Protein AF-A0A7Z0DTN0-F1 (afdb_monomer)

Radius of gyration: 35.04 Å; Cα contacts (8 Å, |Δi|>4): 653; chains: 1; bounding box: 82×47×92 Å

Structure (mmCIF, N/CA/C/O backbone):
data_AF-A0A7Z0DTN0-F1
#
_entry.id   AF-A0A7Z0DTN0-F1
#
loop_
_atom_site.group_PDB
_atom_site.id
_atom_site.type_symbol
_atom_site.label_atom_id
_atom_site.label_alt_id
_atom_site.label_comp_id
_atom_site.label_asym_id
_atom_site.label_entity_id
_atom_site.label_seq_id
_atom_site.pdbx_PDB_ins_code
_atom_site.Cartn_x
_atom_site.Cartn_y
_atom_site.Cartn_z
_atom_site.occupancy
_atom_site.B_iso_or_equiv
_atom_site.auth_seq_id
_atom_site.auth_comp_id
_atom_site.auth_asym_id
_atom_site.auth_atom_id
_atom_site.pdbx_PDB_model_num
ATOM 1 N N . VAL A 1 1 ? 47.439 23.609 -24.921 1.00 42.00 1 VAL A N 1
ATOM 2 C CA . VAL A 1 1 ? 46.043 23.340 -25.331 1.00 42.00 1 VAL A CA 1
ATOM 3 C C . VAL A 1 1 ? 46.040 21.924 -25.844 1.00 42.00 1 VAL A C 1
ATOM 5 O O . VAL A 1 1 ? 46.916 21.607 -26.637 1.00 42.00 1 VAL A O 1
ATOM 8 N N . VAL A 1 2 ? 45.186 21.055 -25.312 1.00 35.34 2 VAL A N 1
ATOM 9 C CA . VAL A 1 2 ? 45.065 19.692 -25.834 1.00 35.34 2 VAL A CA 1
ATOM 10 C C . VAL A 1 2 ? 44.330 19.803 -27.177 1.00 35.34 2 VAL A C 1
ATOM 12 O O . VAL A 1 2 ? 43.110 19.697 -27.233 1.00 35.34 2 VAL A O 1
ATOM 15 N N . ASP A 1 3 ? 45.074 20.122 -28.240 1.00 44.75 3 ASP A N 1
ATOM 16 C CA . ASP A 1 3 ? 44.664 19.912 -29.636 1.00 44.75 3 ASP A CA 1
ATOM 17 C C . ASP A 1 3 ? 44.758 18.407 -29.918 1.00 44.75 3 ASP A C 1
ATOM 19 O O . ASP A 1 3 ? 45.600 17.938 -30.677 1.00 44.75 3 ASP A O 1
ATOM 23 N N . ASP A 1 4 ? 43.938 17.618 -29.225 1.00 53.62 4 ASP A N 1
ATOM 24 C CA . ASP A 1 4 ? 43.771 16.215 -29.582 1.00 53.62 4 ASP A CA 1
ATOM 25 C C . ASP A 1 4 ? 42.840 16.181 -30.797 1.00 53.62 4 ASP A C 1
ATOM 27 O O . ASP A 1 4 ? 41.746 16.759 -30.761 1.00 53.62 4 ASP A O 1
ATOM 31 N N . GLU A 1 5 ? 43.252 15.530 -31.887 1.00 55.56 5 GLU A N 1
ATOM 32 C CA . GLU A 1 5 ? 42.463 15.386 -33.124 1.00 55.56 5 GLU A CA 1
ATOM 33 C C . GLU A 1 5 ? 41.026 14.906 -32.838 1.00 55.56 5 GLU A C 1
ATOM 35 O O . GLU A 1 5 ? 40.071 15.277 -33.528 1.00 55.56 5 GLU A O 1
ATOM 40 N N . ARG A 1 6 ? 40.865 14.168 -31.734 1.00 57.47 6 ARG A N 1
ATOM 41 C CA . ARG A 1 6 ? 39.602 13.677 -31.172 1.00 57.47 6 ARG A CA 1
ATOM 42 C C . ARG A 1 6 ? 38.602 14.796 -30.847 1.00 57.47 6 ARG A C 1
ATOM 44 O O . ARG A 1 6 ? 37.430 14.690 -31.204 1.00 57.47 6 ARG A O 1
ATOM 51 N N . SER A 1 7 ? 39.049 15.899 -30.247 1.00 62.66 7 SER A N 1
ATOM 52 C CA . SER A 1 7 ? 38.183 17.034 -29.878 1.00 62.66 7 SER A CA 1
ATOM 53 C C . SER A 1 7 ? 37.749 17.852 -31.096 1.00 62.66 7 SER A C 1
ATOM 55 O O . SER A 1 7 ? 36.647 18.396 -31.128 1.00 62.66 7 SER A O 1
ATOM 57 N N . THR A 1 8 ? 38.583 17.890 -32.140 1.00 68.50 8 THR A N 1
ATOM 58 C CA . THR A 1 8 ? 38.247 18.541 -33.417 1.00 68.50 8 THR A CA 1
ATOM 59 C C . THR A 1 8 ? 37.167 17.766 -34.174 1.00 68.50 8 THR A C 1
ATOM 61 O O . THR A 1 8 ? 36.276 18.378 -34.764 1.00 68.50 8 THR A O 1
ATOM 64 N N . GLY A 1 9 ? 37.208 16.429 -34.132 1.00 72.50 9 GLY A N 1
ATOM 65 C CA . GLY A 1 9 ? 36.154 15.571 -34.683 1.00 72.50 9 GLY A CA 1
ATOM 66 C C . GLY A 1 9 ? 34.804 15.792 -33.998 1.00 72.50 9 GLY A C 1
ATOM 67 O O . GLY A 1 9 ? 33.814 16.070 -34.673 1.00 72.50 9 GLY A O 1
ATOM 68 N N . LEU A 1 10 ? 34.780 15.781 -32.661 1.00 73.06 10 LEU A N 1
ATOM 69 C CA . LEU A 1 10 ? 33.568 16.046 -31.871 1.00 73.06 10 LEU A CA 1
ATOM 70 C C . LEU A 1 10 ? 33.019 17.463 -32.086 1.00 73.06 10 LEU A C 1
ATOM 72 O O . LEU A 1 10 ? 31.804 17.659 -32.090 1.00 73.06 10 LEU A O 1
ATOM 76 N N . ALA A 1 11 ? 33.901 18.444 -32.304 1.00 76.19 11 ALA A N 1
ATOM 77 C CA . ALA A 1 11 ? 33.492 19.810 -32.608 1.00 76.1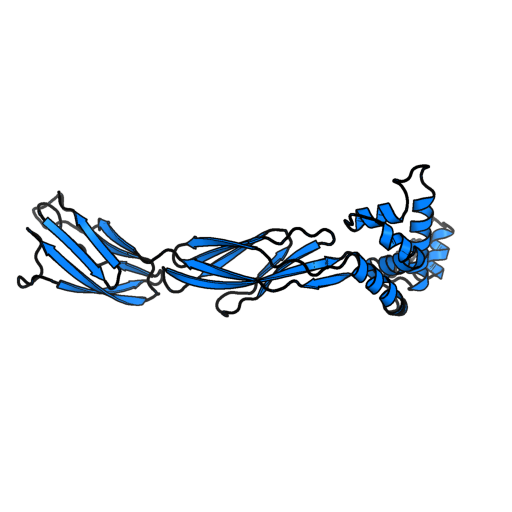9 11 ALA A CA 1
ATOM 78 C C . ALA A 1 11 ? 32.862 19.941 -33.999 1.00 76.19 11 ALA A C 1
ATOM 80 O O . ALA A 1 11 ? 31.818 20.571 -34.147 1.00 76.19 11 ALA A O 1
ATOM 81 N N . LYS A 1 12 ? 33.452 19.303 -35.020 1.00 76.81 12 LYS A N 1
ATOM 82 C CA . LYS A 1 12 ? 32.862 19.232 -36.370 1.00 76.81 12 LYS A CA 1
ATOM 83 C C . LYS A 1 12 ? 31.519 18.507 -36.373 1.00 76.81 12 LYS A C 1
ATOM 85 O O . LYS A 1 12 ? 30.640 18.866 -37.146 1.00 76.81 12 LYS A O 1
ATOM 90 N N . ALA A 1 13 ? 31.373 17.508 -35.510 1.00 72.81 13 ALA A N 1
ATOM 91 C CA . ALA A 1 13 ? 30.151 16.736 -35.370 1.00 72.81 13 ALA A CA 1
ATOM 92 C C . ALA A 1 13 ? 29.094 17.413 -34.471 1.00 72.81 13 ALA A C 1
ATOM 94 O O . ALA A 1 13 ? 28.039 16.836 -34.240 1.00 72.81 13 ALA A O 1
ATOM 95 N N . GLY A 1 14 ? 29.355 18.625 -33.962 1.00 77.25 14 GLY A N 1
ATOM 96 C CA . GLY A 1 14 ? 28.378 19.423 -33.211 1.00 77.25 14 GLY A CA 1
ATOM 97 C C . GLY A 1 14 ? 28.142 18.996 -31.757 1.00 77.25 14 GLY A C 1
ATOM 98 O O . GLY A 1 14 ? 27.270 19.561 -31.104 1.00 77.25 14 GLY A O 1
ATOM 99 N N . VAL A 1 15 ? 28.919 18.047 -31.226 1.00 80.88 15 VAL A N 1
ATOM 100 C CA . VAL A 1 15 ? 28.801 17.550 -29.837 1.00 80.88 15 VAL A CA 1
ATOM 101 C C . VAL A 1 15 ? 29.485 18.488 -28.841 1.00 80.88 15 VAL A C 1
ATOM 103 O O . VAL A 1 15 ? 29.088 18.603 -27.681 1.00 80.88 15 VAL A O 1
ATOM 106 N N . VAL A 1 16 ? 30.541 19.174 -29.279 1.00 81.44 16 VAL A N 1
ATOM 107 C CA . VAL A 1 16 ? 31.237 20.176 -28.470 1.00 81.44 16 VAL A CA 1
ATOM 108 C C . VAL A 1 16 ? 31.415 21.474 -29.253 1.00 81.44 16 VAL A C 1
ATOM 110 O O . VAL A 1 16 ? 31.658 21.465 -30.453 1.00 81.44 16 VAL A O 1
ATOM 113 N N . ALA A 1 17 ? 31.321 22.615 -28.583 1.00 80.62 17 ALA A N 1
ATOM 114 C CA . ALA A 1 17 ? 31.609 23.922 -29.152 1.00 80.62 17 ALA A CA 1
ATOM 115 C C . ALA A 1 17 ? 32.944 24.435 -28.615 1.00 80.62 17 ALA A C 1
ATOM 117 O O . ALA A 1 17 ? 33.217 24.358 -27.413 1.00 80.62 17 ALA A O 1
ATOM 118 N N . LYS A 1 18 ? 33.782 24.991 -29.494 1.00 79.12 18 LYS A N 1
ATOM 119 C CA . LYS A 1 18 ? 35.021 25.647 -29.070 1.00 79.12 18 LYS A CA 1
ATOM 120 C C . LYS A 1 18 ? 34.678 26.938 -28.324 1.00 79.12 18 LYS A C 1
ATOM 122 O O . LYS A 1 18 ? 34.072 27.844 -28.886 1.00 79.12 18 LYS A O 1
ATOM 127 N N . THR A 1 19 ? 35.096 27.029 -27.069 1.00 75.69 19 THR A N 1
ATOM 128 C CA . THR A 1 19 ? 34.882 28.183 -26.190 1.00 75.69 19 THR A CA 1
ATOM 129 C C . THR A 1 19 ? 36.228 28.665 -25.667 1.00 75.69 19 THR A C 1
ATOM 131 O O . THR A 1 19 ? 36.855 28.015 -24.828 1.00 75.69 19 THR A O 1
ATOM 134 N N . GLY A 1 20 ? 36.697 29.804 -26.184 1.00 76.38 20 GLY A N 1
ATOM 135 C CA . GLY A 1 20 ? 38.029 30.324 -25.872 1.00 76.38 20 GLY A CA 1
ATOM 136 C C . GLY A 1 20 ? 39.133 29.350 -26.301 1.00 76.38 20 GLY A C 1
ATOM 137 O O . GLY A 1 20 ? 39.231 28.984 -27.472 1.00 76.38 20 GLY A O 1
ATOM 138 N N . SER A 1 21 ? 39.968 28.929 -25.348 1.00 72.75 21 SER A N 1
ATOM 139 C CA . SER A 1 21 ? 41.053 27.961 -25.563 1.00 72.75 21 SER A CA 1
ATOM 140 C C . SER A 1 21 ? 40.645 26.495 -25.350 1.00 72.75 21 SER A C 1
ATOM 142 O O . SER A 1 21 ? 41.507 25.621 -25.436 1.00 72.75 21 SER A O 1
ATOM 144 N N . GLY A 1 22 ? 39.366 26.211 -25.076 1.00 73.56 22 GLY A N 1
ATOM 145 C CA . GLY A 1 22 ? 38.865 24.866 -24.782 1.00 73.56 22 GLY A CA 1
ATOM 146 C C . GLY A 1 22 ? 37.605 24.490 -25.561 1.00 73.56 22 GLY A C 1
ATOM 147 O O . GLY A 1 22 ? 37.167 25.210 -26.457 1.00 73.56 22 GLY A O 1
ATOM 148 N N . PHE A 1 23 ? 37.021 23.351 -25.196 1.00 77.38 23 PHE A N 1
ATOM 149 C CA . PHE A 1 23 ? 35.765 22.840 -25.743 1.00 77.38 23 PHE A CA 1
ATOM 150 C C . PHE A 1 23 ? 34.723 22.732 -24.626 1.00 77.38 23 PHE A C 1
ATOM 152 O O . PHE A 1 23 ? 35.058 22.385 -23.495 1.00 77.38 23 PHE A O 1
ATOM 159 N N . SER A 1 24 ? 33.467 23.015 -24.951 1.00 78.81 24 SER A N 1
ATOM 160 C CA . SER A 1 24 ? 32.310 22.868 -24.066 1.00 78.81 24 SER A CA 1
ATOM 161 C C . SER A 1 24 ? 31.294 21.933 -24.709 1.00 78.81 24 SER A C 1
ATOM 163 O O . SER A 1 24 ? 31.111 21.969 -25.921 1.00 78.81 24 SER A O 1
ATOM 165 N N . TYR A 1 25 ? 30.653 21.073 -23.923 1.00 78.06 25 TYR A N 1
ATOM 166 C CA . TYR A 1 25 ? 29.601 20.189 -24.424 1.00 78.06 25 TYR A CA 1
ATOM 167 C C . TYR A 1 25 ? 28.373 21.007 -24.845 1.00 78.06 25 TYR A C 1
ATOM 169 O O . TYR A 1 25 ? 27.920 21.863 -24.086 1.00 78.06 25 TYR A O 1
ATOM 177 N N . THR A 1 26 ? 27.846 20.757 -26.047 1.00 77.12 26 THR A N 1
ATOM 178 C CA . THR A 1 26 ? 26.707 21.511 -26.609 1.00 77.12 26 THR A CA 1
ATOM 179 C C . THR A 1 26 ? 25.370 21.118 -25.991 1.00 77.12 26 THR A C 1
ATOM 181 O O . THR A 1 26 ? 24.403 21.866 -26.106 1.00 77.12 26 THR A O 1
ATOM 184 N N . GLY A 1 27 ? 25.314 19.978 -25.298 1.00 76.19 27 GLY A N 1
ATOM 185 C CA . GLY A 1 27 ? 24.102 19.468 -24.663 1.00 76.19 27 GLY A CA 1
ATOM 186 C C . GLY A 1 27 ? 23.398 18.376 -25.463 1.00 76.19 27 GLY A C 1
ATOM 187 O O . GLY A 1 27 ? 22.610 17.646 -24.866 1.00 76.19 27 GLY A O 1
ATOM 188 N N . GLU A 1 28 ? 23.692 18.227 -26.758 1.00 84.56 28 GLU A N 1
ATOM 189 C CA . GLU A 1 28 ? 22.950 17.348 -27.671 1.00 84.56 28 GLU A CA 1
ATOM 190 C C . GLU A 1 28 ? 23.877 16.563 -28.611 1.00 84.56 28 GLU A C 1
ATOM 192 O O . GLU A 1 28 ? 24.967 17.016 -28.965 1.00 84.56 28 GLU A O 1
ATOM 197 N N . TRP A 1 29 ? 23.429 15.379 -29.028 1.00 86.94 29 TRP A N 1
ATOM 198 C CA . TRP A 1 29 ? 24.117 14.512 -29.984 1.00 86.94 29 TRP A CA 1
ATOM 199 C C . TRP A 1 29 ? 23.296 14.359 -31.265 1.00 86.94 29 TRP A C 1
ATOM 201 O O . TRP A 1 29 ? 22.111 14.039 -31.183 1.00 86.94 29 TRP A O 1
ATOM 211 N N . PRO A 1 30 ? 23.899 14.477 -32.459 1.00 86.69 30 PRO A N 1
ATOM 212 C CA . PRO A 1 30 ? 23.250 13.999 -33.673 1.00 86.69 30 PRO A CA 1
ATOM 213 C C . PRO A 1 30 ? 22.967 12.496 -33.567 1.00 86.69 30 PRO A C 1
ATOM 215 O O . PRO A 1 30 ? 23.861 11.720 -33.213 1.00 86.69 30 PRO A O 1
ATOM 218 N N . SER A 1 31 ? 21.754 12.074 -33.921 1.00 84.56 31 SER A N 1
ATOM 219 C CA . SER A 1 31 ? 21.299 10.683 -33.804 1.00 84.56 31 SER A CA 1
ATOM 220 C C . SER A 1 31 ? 22.264 9.652 -34.400 1.00 84.56 31 SER A C 1
ATOM 222 O O . SER A 1 31 ? 22.647 8.683 -33.740 1.00 84.56 31 SER A O 1
ATOM 224 N N . ALA A 1 32 ? 22.702 9.868 -35.645 1.00 83.69 32 ALA A N 1
ATOM 225 C CA . ALA A 1 32 ? 23.595 8.944 -36.347 1.00 83.69 32 ALA A CA 1
ATOM 226 C C . ALA A 1 32 ? 24.944 8.779 -35.629 1.00 83.69 32 ALA A C 1
ATOM 228 O O . ALA A 1 32 ? 25.455 7.666 -35.514 1.00 83.69 32 ALA A O 1
ATOM 229 N N . LEU A 1 33 ? 25.484 9.877 -35.095 1.00 86.12 33 LEU A N 1
ATOM 230 C CA . LEU A 1 33 ? 26.742 9.869 -34.359 1.00 86.12 33 LEU A CA 1
ATOM 231 C C . LEU A 1 33 ? 26.593 9.183 -32.999 1.00 86.12 33 LEU A C 1
ATOM 233 O O . LEU A 1 33 ? 27.455 8.396 -32.628 1.00 86.12 33 LEU A O 1
ATOM 237 N N . GLY A 1 34 ? 25.500 9.444 -32.274 1.00 86.06 34 GLY A N 1
ATOM 238 C CA . GLY A 1 34 ? 25.220 8.777 -31.000 1.00 86.06 34 GLY A CA 1
ATOM 239 C C . GLY A 1 34 ? 25.102 7.259 -31.162 1.00 86.06 34 GLY A C 1
ATOM 240 O O . GLY A 1 34 ? 25.721 6.501 -30.416 1.00 86.06 34 GLY A O 1
ATOM 241 N N . SER A 1 35 ? 24.376 6.805 -32.190 1.00 87.06 35 SER A N 1
ATOM 242 C CA . SER A 1 35 ? 24.273 5.378 -32.512 1.00 87.06 35 SER A CA 1
ATOM 243 C C . SER A 1 35 ? 25.615 4.774 -32.933 1.00 87.06 35 SER A C 1
ATOM 245 O O . SER A 1 35 ? 25.922 3.652 -32.534 1.00 87.06 35 SER A O 1
ATOM 247 N N . GLN A 1 36 ? 26.418 5.486 -33.731 1.00 88.56 36 GLN A N 1
ATOM 248 C CA . GLN A 1 36 ? 27.742 5.015 -34.145 1.00 88.56 36 GLN A CA 1
ATOM 249 C C . GLN A 1 36 ? 28.692 4.900 -32.950 1.00 88.56 36 GLN A C 1
ATOM 251 O O . GLN A 1 36 ? 29.364 3.882 -32.801 1.00 88.56 36 GLN A O 1
ATOM 256 N N . TRP A 1 37 ? 28.700 5.900 -32.069 1.00 88.25 37 TRP A N 1
ATOM 257 C CA . TRP A 1 37 ? 29.513 5.907 -30.857 1.00 88.25 37 TRP A CA 1
ATOM 258 C C . TRP A 1 37 ? 29.245 4.676 -29.987 1.00 88.25 37 TRP A C 1
ATOM 260 O O . TRP A 1 37 ? 30.173 3.964 -29.605 1.00 88.25 37 TRP A O 1
ATOM 270 N N . TYR A 1 38 ? 27.971 4.369 -29.720 1.00 90.69 38 TYR A N 1
ATOM 271 C CA . TYR A 1 38 ? 27.628 3.157 -28.978 1.00 90.69 38 TYR A CA 1
ATOM 272 C C . TYR A 1 38 ? 27.968 1.878 -29.749 1.00 90.69 38 TYR A C 1
ATOM 274 O O . TYR A 1 38 ? 28.372 0.900 -29.128 1.00 90.69 38 TYR A O 1
ATOM 282 N N . ALA A 1 39 ? 27.859 1.859 -31.080 1.00 89.31 39 ALA A N 1
ATOM 283 C CA . ALA A 1 39 ? 28.231 0.687 -31.869 1.00 89.31 39 ALA A CA 1
ATOM 284 C C . ALA A 1 39 ? 29.736 0.388 -31.770 1.00 89.31 39 ALA A C 1
ATOM 286 O O . ALA A 1 39 ? 30.107 -0.772 -31.597 1.00 89.31 39 ALA A O 1
ATOM 287 N N . GLU A 1 40 ? 30.583 1.418 -31.820 1.00 88.38 40 GLU A N 1
ATOM 288 C CA . GLU A 1 40 ? 32.037 1.313 -31.636 1.00 88.38 40 GLU A CA 1
ATOM 289 C C . GLU A 1 40 ? 32.402 0.918 -30.199 1.00 88.38 40 GLU A C 1
ATOM 291 O O . GLU A 1 40 ? 33.297 0.100 -29.990 1.00 88.38 40 GLU A O 1
ATOM 296 N N . LEU A 1 41 ? 31.671 1.427 -29.203 1.00 87.31 41 LEU A N 1
ATOM 297 C CA . LEU A 1 41 ? 31.851 1.039 -27.803 1.00 87.31 41 LEU A CA 1
ATOM 298 C C . LEU A 1 41 ? 31.530 -0.447 -27.583 1.00 87.31 41 LEU A C 1
ATOM 300 O O . LEU A 1 41 ? 32.286 -1.148 -26.910 1.00 87.31 41 LEU A O 1
ATOM 304 N N . LEU A 1 42 ? 30.439 -0.941 -28.175 1.00 89.19 42 LEU A N 1
ATOM 305 C CA . LEU A 1 42 ? 30.084 -2.360 -28.126 1.00 89.19 42 LEU A CA 1
ATOM 306 C C . LEU A 1 42 ? 31.073 -3.228 -28.928 1.00 89.19 42 LEU A C 1
ATOM 308 O O . LEU A 1 42 ? 31.354 -4.348 -28.522 1.00 89.19 42 LEU A O 1
ATOM 312 N N . ASP A 1 43 ? 31.634 -2.735 -30.034 1.00 86.69 43 ASP A N 1
ATOM 313 C CA . ASP A 1 43 ? 32.676 -3.448 -30.794 1.00 86.69 43 ASP A CA 1
ATOM 314 C C . ASP A 1 43 ? 33.980 -3.577 -29.987 1.00 86.69 43 ASP A C 1
ATOM 316 O O . ASP A 1 43 ? 34.553 -4.661 -29.886 1.00 86.69 43 ASP A O 1
ATOM 320 N N . CYS A 1 44 ? 34.394 -2.506 -29.301 1.00 82.25 44 CYS A N 1
ATOM 321 C CA . CYS A 1 44 ? 35.526 -2.540 -28.370 1.00 82.25 44 CYS A CA 1
ATOM 322 C C . CYS A 1 44 ? 35.314 -3.546 -27.230 1.00 82.25 44 CYS A C 1
ATOM 324 O O . CYS A 1 44 ? 36.266 -4.190 -26.787 1.00 82.25 44 CYS A O 1
ATOM 326 N N . ALA A 1 45 ? 34.073 -3.682 -26.757 1.00 79.75 45 ALA A N 1
ATOM 327 C CA . ALA A 1 45 ? 33.720 -4.598 -25.682 1.00 79.75 45 ALA A CA 1
ATOM 328 C C . ALA A 1 45 ? 33.921 -6.077 -26.069 1.00 79.75 45 ALA A C 1
ATOM 330 O O . ALA A 1 45 ? 34.265 -6.869 -25.197 1.00 79.75 45 ALA A O 1
ATOM 331 N N . ASP A 1 46 ? 33.800 -6.440 -27.352 1.00 73.88 46 ASP A N 1
ATOM 332 C CA . ASP A 1 46 ? 34.110 -7.794 -27.844 1.00 73.88 46 ASP A CA 1
ATOM 333 C C . ASP A 1 46 ? 35.618 -8.074 -27.952 1.00 73.88 46 ASP A C 1
ATOM 335 O O . ASP A 1 46 ? 36.044 -9.225 -27.860 1.00 73.88 46 ASP A O 1
ATOM 339 N N . GLY A 1 47 ? 36.444 -7.042 -28.149 1.00 61.16 47 GLY A N 1
ATOM 340 C CA . GLY A 1 47 ? 37.891 -7.177 -28.372 1.00 61.16 47 GLY A CA 1
ATOM 341 C C . GLY A 1 47 ? 38.723 -7.440 -27.109 1.00 61.16 47 GLY A C 1
ATOM 342 O O . GLY A 1 47 ? 39.936 -7.638 -27.195 1.00 61.16 47 GLY A O 1
ATOM 343 N N . SER A 1 48 ? 38.098 -7.437 -25.931 1.00 55.16 48 SER A N 1
ATOM 344 C CA . SER A 1 48 ? 38.764 -7.490 -24.629 1.00 55.16 48 SER A CA 1
ATOM 345 C C . SER A 1 48 ? 38.570 -8.852 -23.942 1.00 55.16 48 SER A C 1
ATOM 347 O O . SER A 1 48 ? 37.664 -9.011 -23.131 1.00 55.16 48 SER A O 1
ATOM 349 N N . HIS A 1 49 ? 39.507 -9.777 -24.189 1.00 50.69 49 HIS A N 1
ATOM 350 C CA . HIS A 1 49 ? 39.728 -11.090 -23.542 1.00 50.69 49 HIS A CA 1
ATOM 351 C C . HIS A 1 49 ? 39.096 -12.340 -24.187 1.00 50.69 49 HIS A C 1
ATOM 353 O O . HIS A 1 49 ? 37.888 -12.472 -24.338 1.00 50.69 49 HIS A O 1
ATOM 359 N N . ASN A 1 50 ? 39.967 -13.322 -24.466 1.00 51.19 50 ASN A N 1
ATOM 360 C CA . ASN A 1 50 ? 39.642 -14.696 -24.857 1.00 51.19 50 ASN A CA 1
ATOM 361 C C . ASN A 1 50 ? 38.860 -15.418 -23.739 1.00 51.19 50 ASN A C 1
ATOM 363 O O . ASN A 1 50 ? 39.463 -16.041 -22.865 1.00 51.19 50 ASN A O 1
ATOM 367 N N . GLY A 1 51 ? 37.530 -15.335 -23.760 1.00 50.84 51 GLY A N 1
ATOM 368 C CA . GLY A 1 51 ? 36.639 -16.128 -22.910 1.00 50.84 51 GLY A CA 1
ATOM 369 C C . GLY A 1 51 ? 35.176 -15.690 -23.024 1.00 50.84 51 GLY A C 1
ATOM 370 O O . GLY A 1 51 ? 34.884 -14.500 -23.118 1.00 50.84 51 GLY A O 1
ATOM 371 N N . ASP A 1 52 ? 34.248 -16.650 -22.974 1.00 52.59 52 ASP A N 1
ATOM 372 C CA . ASP A 1 52 ? 32.799 -16.477 -23.217 1.00 52.59 52 ASP A CA 1
ATOM 373 C C . ASP A 1 52 ? 32.081 -15.468 -22.288 1.00 52.59 52 ASP A C 1
ATOM 375 O O . ASP A 1 52 ? 30.928 -15.101 -22.518 1.00 52.59 52 ASP A O 1
ATOM 379 N N . SER A 1 53 ? 32.752 -14.972 -21.246 1.00 51.84 53 SER A N 1
ATOM 380 C CA . SER A 1 53 ? 32.225 -14.015 -20.267 1.00 51.84 53 SER A CA 1
ATOM 381 C C . SER A 1 53 ? 32.390 -12.531 -20.641 1.00 51.84 53 SER A C 1
ATOM 383 O O . SER A 1 53 ? 31.955 -11.682 -19.865 1.00 51.84 53 SER A O 1
ATOM 385 N N . ALA A 1 54 ? 33.013 -12.196 -21.781 1.00 58.72 54 ALA A N 1
ATOM 386 C CA . ALA A 1 54 ? 33.390 -10.814 -22.123 1.00 58.72 54 ALA A CA 1
ATOM 387 C C . ALA A 1 54 ? 32.624 -10.164 -23.297 1.00 58.72 54 ALA A C 1
ATOM 389 O O . ALA A 1 54 ? 32.849 -8.988 -23.559 1.00 58.72 54 ALA A O 1
ATOM 390 N N . SER A 1 55 ? 31.699 -10.857 -23.978 1.00 83.19 55 SER A N 1
ATOM 391 C CA . SER A 1 55 ? 30.981 -10.268 -25.131 1.00 83.19 55 SER A CA 1
ATOM 392 C C . SER A 1 55 ? 30.162 -9.021 -24.762 1.00 83.19 55 SER A C 1
ATOM 394 O O . SER A 1 55 ? 29.609 -8.943 -23.658 1.00 83.19 55 SER A O 1
ATOM 396 N N . TRP A 1 56 ? 29.997 -8.077 -25.698 1.00 89.56 56 TRP A N 1
ATOM 397 C CA . TRP A 1 56 ? 29.182 -6.867 -25.477 1.00 89.56 56 TRP A CA 1
ATOM 398 C C . TRP A 1 56 ? 27.774 -7.198 -24.974 1.00 89.56 56 TRP A C 1
ATOM 400 O O . TRP A 1 56 ? 27.226 -6.506 -24.118 1.00 89.56 56 TRP A O 1
ATOM 410 N N . SER A 1 57 ? 27.202 -8.298 -25.471 1.00 91.12 57 SER A N 1
ATOM 411 C CA . SER A 1 57 ? 25.851 -8.730 -25.123 1.00 91.12 57 SER A CA 1
ATOM 412 C C . SER A 1 57 ? 25.740 -9.147 -23.656 1.00 91.12 57 SER A C 1
ATOM 414 O O . SER A 1 57 ? 24.762 -8.803 -23.002 1.00 91.12 57 SER A O 1
ATOM 416 N N . MET A 1 58 ? 26.766 -9.796 -23.095 1.00 88.81 58 MET A N 1
ATOM 417 C CA . MET A 1 58 ? 26.823 -10.123 -21.665 1.00 88.81 58 MET A CA 1
ATOM 418 C C . MET A 1 58 ? 26.974 -8.871 -20.802 1.00 88.81 58 MET A C 1
ATOM 420 O O . MET A 1 58 ? 26.358 -8.771 -19.742 1.00 88.81 58 MET A O 1
ATOM 424 N N . GLN A 1 59 ? 27.771 -7.901 -21.254 1.00 88.50 59 GLN A N 1
ATOM 425 C CA . GLN A 1 59 ? 27.964 -6.645 -20.527 1.00 88.50 59 GLN A CA 1
ATOM 426 C C . GLN A 1 59 ? 26.671 -5.822 -20.484 1.00 88.50 59 GLN A C 1
ATOM 428 O O . GLN A 1 59 ? 26.284 -5.349 -19.415 1.00 88.50 59 GLN A O 1
ATOM 433 N N . VAL A 1 60 ? 25.963 -5.722 -21.614 1.00 90.69 60 VAL A N 1
ATOM 434 C CA . VAL A 1 60 ? 24.647 -5.072 -21.686 1.00 90.69 60 VAL A CA 1
ATOM 435 C C . VAL A 1 60 ? 23.614 -5.839 -20.861 1.00 90.69 60 VAL A C 1
ATOM 437 O O . VAL A 1 60 ? 22.915 -5.218 -20.068 1.00 90.69 60 VAL A O 1
ATOM 440 N N . ALA A 1 61 ? 23.556 -7.173 -20.964 1.00 90.50 61 ALA A N 1
ATOM 441 C CA . ALA A 1 61 ? 22.653 -7.990 -20.152 1.00 90.50 61 ALA A CA 1
ATOM 442 C C . ALA A 1 61 ? 22.868 -7.738 -18.657 1.00 90.50 61 ALA A C 1
ATOM 444 O O . ALA A 1 61 ? 21.915 -7.457 -17.940 1.00 90.50 61 ALA A O 1
ATOM 445 N N . LYS A 1 62 ? 24.120 -7.721 -18.192 1.00 87.81 62 LYS A N 1
ATOM 446 C CA . LYS A 1 62 ? 24.442 -7.410 -16.796 1.00 87.81 62 LYS A CA 1
ATOM 447 C C . LYS A 1 62 ? 24.028 -5.990 -16.402 1.00 87.81 62 LYS A C 1
ATOM 449 O O . LYS A 1 62 ? 23.449 -5.809 -15.334 1.00 87.81 62 LYS A O 1
ATOM 454 N N . ALA A 1 63 ? 24.320 -4.993 -17.239 1.00 87.69 63 ALA A N 1
ATOM 455 C CA . ALA A 1 63 ? 23.951 -3.601 -16.978 1.00 87.69 63 ALA A CA 1
ATOM 456 C C . ALA A 1 63 ? 22.427 -3.405 -16.917 1.00 87.69 63 ALA A C 1
ATOM 458 O O . ALA A 1 63 ? 21.939 -2.580 -16.151 1.00 87.69 63 ALA A O 1
ATOM 459 N N . TRP A 1 64 ? 21.681 -4.182 -17.699 1.00 90.31 64 TRP A N 1
ATOM 460 C CA . TRP A 1 64 ? 20.220 -4.168 -17.747 1.00 90.31 64 TRP A CA 1
ATOM 461 C C . TRP A 1 64 ? 19.571 -5.217 -16.840 1.00 90.31 64 TRP A C 1
ATOM 463 O O . TRP A 1 64 ? 18.356 -5.402 -16.905 1.00 90.31 64 TRP A O 1
ATOM 473 N N . THR A 1 65 ? 20.352 -5.891 -15.985 1.00 88.25 65 THR A N 1
ATOM 474 C CA . THR A 1 65 ? 19.879 -6.946 -15.070 1.00 88.25 65 THR A CA 1
ATOM 475 C C . THR A 1 65 ? 19.059 -8.031 -15.781 1.00 88.25 65 THR A C 1
ATOM 477 O O . THR A 1 65 ? 17.994 -8.413 -15.321 1.00 88.25 65 THR A O 1
ATOM 480 N N . LEU A 1 66 ? 19.527 -8.480 -16.945 1.00 88.62 66 LEU A N 1
ATOM 481 C CA . LEU A 1 66 ? 18.923 -9.554 -17.730 1.00 88.62 66 LEU A CA 1
ATOM 482 C C . LEU A 1 66 ? 19.627 -10.882 -17.443 1.00 88.62 66 LEU A C 1
ATOM 484 O O . LEU A 1 66 ? 20.858 -10.941 -17.427 1.00 88.62 66 LEU A O 1
ATOM 488 N N . ASP A 1 67 ? 18.846 -11.952 -17.318 1.00 85.12 67 ASP A N 1
ATOM 489 C CA . ASP A 1 67 ? 19.361 -13.299 -17.039 1.00 85.12 67 ASP A CA 1
ATOM 490 C C . ASP A 1 67 ? 20.108 -13.944 -18.224 1.00 85.12 67 ASP A C 1
ATOM 492 O O . ASP A 1 67 ? 20.966 -14.804 -18.024 1.00 85.12 67 ASP A O 1
ATOM 496 N N . ASP A 1 68 ? 19.795 -13.556 -19.468 1.00 87.12 68 ASP A N 1
ATOM 497 C CA . ASP A 1 68 ? 20.371 -14.159 -20.680 1.00 87.12 68 ASP A CA 1
ATOM 498 C C . ASP A 1 68 ? 20.604 -13.114 -21.790 1.00 87.12 68 ASP A C 1
ATOM 500 O O . ASP A 1 68 ? 19.662 -12.411 -22.167 1.00 87.12 68 ASP A O 1
ATOM 504 N N . PRO A 1 69 ? 21.812 -13.024 -22.383 1.00 90.75 69 PRO A N 1
ATOM 505 C CA . PRO A 1 69 ? 22.112 -12.125 -23.502 1.00 90.75 69 PRO A CA 1
ATOM 506 C C . PRO A 1 69 ? 21.644 -12.612 -24.888 1.00 90.75 69 PRO A C 1
ATOM 508 O O . PRO A 1 69 ? 21.895 -11.924 -25.879 1.00 90.75 69 PRO A O 1
ATOM 511 N N . ARG A 1 70 ? 21.053 -13.810 -25.034 1.00 90.25 70 ARG A N 1
ATOM 512 C CA . ARG A 1 70 ? 20.679 -14.382 -26.350 1.00 90.25 70 ARG A CA 1
ATOM 513 C C . ARG A 1 70 ? 19.871 -13.427 -27.220 1.00 90.25 70 ARG A C 1
ATOM 515 O O . ARG A 1 70 ? 20.270 -13.180 -28.353 1.00 90.25 70 ARG A O 1
ATOM 522 N N . CYS A 1 71 ? 18.805 -12.842 -26.683 1.00 92.06 71 CYS A N 1
ATOM 523 C CA . CYS A 1 71 ? 17.957 -11.967 -27.483 1.00 92.06 71 CYS A CA 1
ATOM 524 C C . CYS A 1 71 ? 18.655 -10.649 -27.847 1.00 92.06 71 CYS A C 1
ATOM 526 O O . CYS A 1 71 ? 18.457 -10.148 -28.947 1.00 92.06 71 CYS A O 1
ATOM 528 N N . LEU A 1 72 ? 19.572 -10.136 -27.015 1.00 93.19 72 LEU A N 1
ATOM 529 C CA . LEU A 1 72 ? 20.416 -9.001 -27.414 1.00 93.19 72 LEU A CA 1
ATOM 530 C C . LEU A 1 72 ? 21.196 -9.315 -28.699 1.00 93.19 72 LEU A C 1
ATOM 532 O O . LEU A 1 72 ? 21.245 -8.491 -29.610 1.00 93.19 72 LEU A O 1
ATOM 536 N N . ARG A 1 73 ? 21.759 -10.526 -28.808 1.00 91.88 73 ARG A N 1
ATOM 537 C CA . ARG A 1 73 ? 22.492 -10.961 -30.008 1.00 91.88 73 ARG A CA 1
ATOM 538 C C . ARG A 1 73 ? 21.588 -11.108 -31.231 1.00 91.88 73 ARG A C 1
ATOM 540 O O . ARG A 1 73 ? 22.021 -10.751 -32.320 1.00 91.88 73 ARG A O 1
ATOM 547 N N . GLU A 1 74 ? 20.361 -11.593 -31.050 1.00 92.19 74 GLU A N 1
ATOM 548 C CA . GLU A 1 74 ? 19.365 -11.717 -32.126 1.00 92.19 74 GLU A CA 1
ATOM 549 C C . GLU A 1 74 ? 18.882 -10.354 -32.637 1.00 92.19 74 GLU A C 1
ATOM 551 O O . GLU A 1 74 ? 18.777 -10.158 -33.845 1.00 92.19 74 GLU A O 1
ATOM 556 N N . VAL A 1 75 ? 18.650 -9.394 -31.734 1.00 93.44 75 VAL A N 1
ATOM 557 C CA . VAL A 1 75 ? 18.325 -7.999 -32.088 1.00 93.44 75 VAL A CA 1
ATOM 558 C C . VAL A 1 75 ? 19.493 -7.333 -32.818 1.00 93.44 75 VAL A C 1
ATOM 560 O O . VAL A 1 75 ? 19.298 -6.571 -33.765 1.00 93.44 75 VAL A O 1
ATOM 563 N N . GLY A 1 76 ? 20.716 -7.656 -32.403 1.00 91.75 76 GLY A N 1
ATOM 564 C CA . GLY A 1 76 ? 21.936 -7.260 -33.084 1.00 91.75 76 GLY A CA 1
ATOM 565 C C . GLY A 1 76 ? 22.527 -5.949 -32.572 1.00 91.75 76 GLY A C 1
ATOM 566 O O . GLY A 1 76 ? 21.842 -5.005 -32.175 1.00 91.75 76 GLY A O 1
ATOM 567 N N . ARG A 1 77 ? 23.859 -5.885 -32.617 1.00 91.50 77 ARG A N 1
ATOM 568 C CA . ARG A 1 77 ? 24.660 -4.789 -32.059 1.00 91.50 77 ARG A CA 1
ATOM 569 C C . ARG A 1 77 ? 24.278 -3.392 -32.577 1.00 91.50 77 ARG A C 1
ATOM 571 O O . ARG A 1 77 ? 24.144 -2.505 -31.737 1.00 91.50 77 ARG A O 1
ATOM 578 N N . PRO A 1 78 ? 24.067 -3.153 -33.891 1.00 90.94 78 PRO A N 1
ATOM 579 C CA . PRO A 1 78 ? 23.699 -1.818 -34.374 1.00 90.94 78 PRO A CA 1
ATOM 580 C C . PRO A 1 78 ? 22.370 -1.318 -33.793 1.00 90.94 78 PRO A C 1
ATOM 582 O O . PRO A 1 78 ? 22.251 -0.148 -33.442 1.00 90.94 78 PRO A O 1
ATOM 585 N N . ALA A 1 79 ? 21.391 -2.212 -33.639 1.00 92.44 79 ALA A N 1
ATOM 586 C CA . ALA A 1 79 ? 20.086 -1.885 -33.077 1.00 92.44 79 ALA A CA 1
ATOM 587 C C . ALA A 1 79 ? 20.170 -1.598 -31.568 1.00 92.44 79 ALA A C 1
ATOM 589 O O . ALA A 1 79 ? 19.612 -0.608 -31.098 1.00 92.44 79 ALA A O 1
ATOM 590 N N . ILE A 1 80 ? 20.929 -2.401 -30.811 1.00 93.88 80 ILE A N 1
ATOM 591 C CA . ILE A 1 80 ? 21.161 -2.148 -29.378 1.00 93.88 80 ILE A CA 1
ATOM 592 C C . ILE A 1 80 ? 21.941 -0.847 -29.150 1.00 93.88 80 ILE A C 1
ATOM 594 O O . ILE A 1 80 ? 21.624 -0.103 -28.225 1.00 93.88 80 ILE A O 1
ATOM 598 N N . ALA A 1 81 ? 22.912 -0.525 -30.007 1.00 92.31 81 ALA A N 1
ATOM 599 C CA . ALA A 1 81 ? 23.610 0.757 -29.962 1.00 92.31 81 ALA A CA 1
ATOM 600 C C . ALA A 1 81 ? 22.657 1.942 -30.176 1.00 92.31 81 ALA A C 1
ATOM 602 O O . ALA A 1 81 ? 22.741 2.938 -29.458 1.00 92.31 81 ALA A O 1
ATOM 603 N N . GLY A 1 82 ? 21.717 1.807 -31.115 1.00 91.56 82 GLY A N 1
ATOM 604 C CA . GLY A 1 82 ? 20.647 2.777 -31.317 1.00 91.56 82 GLY A CA 1
ATOM 605 C C . GLY A 1 82 ? 19.794 2.964 -30.062 1.00 91.56 82 GLY A C 1
ATOM 606 O O . GLY A 1 82 ? 19.546 4.102 -29.665 1.00 91.56 82 GLY A O 1
ATOM 607 N N . VAL A 1 83 ? 19.373 1.870 -29.415 1.00 92.56 83 VAL A N 1
ATOM 608 C CA . VAL A 1 83 ? 18.591 1.917 -28.165 1.00 92.56 83 VAL A CA 1
ATOM 609 C C . VAL A 1 83 ? 19.374 2.626 -27.059 1.00 92.56 83 VAL A C 1
ATOM 611 O O . VAL A 1 83 ? 18.850 3.557 -26.457 1.00 92.56 83 VAL A O 1
ATOM 614 N N . LEU A 1 84 ? 20.642 2.258 -26.844 1.00 92.00 84 LEU A N 1
ATOM 615 C CA . LEU A 1 84 ? 21.511 2.894 -25.849 1.00 92.00 84 LEU A CA 1
ATOM 616 C C . LEU A 1 84 ? 21.695 4.394 -26.106 1.00 92.00 84 LEU A C 1
ATOM 618 O O . LEU A 1 84 ? 21.716 5.171 -25.151 1.00 92.00 84 LEU A O 1
ATOM 622 N N . ALA A 1 85 ? 21.809 4.804 -27.370 1.00 90.44 85 ALA A N 1
ATOM 623 C CA . ALA A 1 85 ? 21.905 6.211 -27.739 1.00 90.44 85 ALA A CA 1
ATOM 624 C C . ALA A 1 85 ? 20.631 6.977 -27.361 1.00 90.44 85 ALA A C 1
ATOM 626 O O . ALA A 1 85 ? 20.727 8.026 -26.733 1.00 90.44 85 ALA A O 1
ATOM 627 N N . VAL A 1 86 ? 19.451 6.434 -27.673 1.00 88.56 86 VAL A N 1
ATOM 628 C CA . VAL A 1 86 ? 18.162 7.065 -27.334 1.00 88.56 86 VAL A CA 1
ATOM 629 C C . VAL A 1 86 ? 17.931 7.131 -25.825 1.00 88.56 86 VAL A C 1
ATOM 631 O O . VAL A 1 86 ? 17.370 8.108 -25.340 1.00 88.56 86 VAL A O 1
ATOM 634 N N . THR A 1 87 ? 18.359 6.121 -25.066 1.00 86.44 87 THR A N 1
ATOM 635 C CA . THR A 1 87 ? 18.103 6.071 -23.618 1.00 86.44 87 THR A CA 1
ATOM 636 C C . THR A 1 87 ? 19.080 6.905 -22.796 1.00 86.44 87 THR A C 1
ATOM 638 O O . THR A 1 87 ? 18.723 7.344 -21.707 1.00 86.44 87 THR A O 1
ATOM 641 N N . ASN A 1 88 ? 20.318 7.095 -23.267 1.00 86.25 88 ASN A N 1
ATOM 642 C CA . ASN A 1 88 ? 21.390 7.705 -22.467 1.00 86.25 88 ASN A CA 1
ATOM 643 C C . ASN A 1 88 ? 21.871 9.065 -22.985 1.00 86.25 88 ASN A C 1
ATOM 645 O O . ASN A 1 88 ? 22.536 9.789 -22.243 1.00 86.25 88 ASN A O 1
ATOM 649 N N . LEU A 1 89 ? 21.585 9.415 -24.242 1.00 86.19 89 LEU A N 1
ATOM 650 C CA . LEU A 1 89 ? 21.989 10.690 -24.828 1.00 86.19 89 LEU A CA 1
ATOM 651 C C . LEU A 1 89 ? 20.767 11.567 -25.061 1.00 86.19 89 LEU A C 1
ATOM 653 O O . LEU A 1 89 ? 19.693 11.103 -25.433 1.00 86.19 89 LEU A O 1
ATOM 657 N N . ARG A 1 90 ? 20.963 12.874 -24.916 1.00 84.69 90 ARG A N 1
ATOM 658 C CA . ARG A 1 90 ? 20.022 13.851 -25.452 1.00 84.69 90 ARG A CA 1
ATOM 659 C C . ARG A 1 90 ? 20.299 13.995 -26.946 1.00 84.69 90 ARG A C 1
ATOM 661 O O . ARG A 1 90 ? 21.357 14.500 -27.315 1.00 84.69 90 ARG A O 1
ATOM 668 N N . LEU A 1 91 ? 19.389 13.518 -27.789 1.00 83.88 91 LEU A N 1
ATOM 669 C CA . LEU A 1 91 ? 19.547 13.567 -29.243 1.00 83.88 91 LEU A CA 1
ATOM 670 C C . LEU A 1 91 ? 18.994 14.878 -29.816 1.00 83.88 91 LEU A C 1
ATOM 672 O O . LEU A 1 91 ? 18.016 15.414 -29.302 1.00 83.88 91 LEU A O 1
ATOM 676 N N . ALA A 1 92 ? 19.632 15.388 -30.869 1.00 80.50 92 ALA A N 1
ATOM 677 C CA . ALA A 1 92 ? 19.236 16.620 -31.557 1.00 80.50 92 ALA A CA 1
ATOM 678 C C . ALA A 1 92 ? 18.028 16.428 -32.500 1.00 80.50 92 ALA A C 1
ATOM 680 O O . ALA A 1 92 ? 17.433 17.401 -32.959 1.00 80.50 92 ALA A O 1
ATOM 681 N N . ASP A 1 93 ? 17.674 15.177 -32.806 1.00 78.62 93 ASP A N 1
ATOM 682 C CA . ASP A 1 93 ? 16.592 14.795 -33.710 1.00 78.62 93 ASP A CA 1
ATOM 683 C C . ASP A 1 93 ? 15.908 13.494 -33.237 1.00 78.62 93 ASP A C 1
ATOM 685 O O . ASP A 1 93 ? 16.508 12.677 -32.539 1.00 78.62 93 ASP A O 1
ATOM 689 N N . GLU A 1 94 ? 14.638 13.295 -33.609 1.00 72.75 94 GLU A N 1
ATOM 690 C CA . GLU A 1 94 ? 13.830 12.134 -33.185 1.00 72.75 94 GLU A CA 1
ATOM 691 C C . GLU A 1 94 ? 13.931 10.929 -34.145 1.00 72.75 94 GLU A C 1
ATOM 693 O O . GLU A 1 94 ? 13.285 9.897 -33.939 1.00 72.75 94 GLU A O 1
ATOM 698 N N . GLU A 1 95 ? 14.741 11.019 -35.206 1.00 75.19 95 GLU A N 1
ATOM 699 C CA . GLU A 1 95 ? 14.759 10.027 -36.290 1.00 75.19 95 GLU A CA 1
ATOM 700 C C . GLU A 1 95 ? 15.237 8.649 -35.804 1.00 75.19 95 GLU A C 1
ATOM 702 O O . GLU A 1 95 ? 14.745 7.607 -36.250 1.00 75.19 95 GLU A O 1
ATOM 707 N N . LEU A 1 96 ? 16.173 8.623 -34.850 1.00 74.38 96 LEU A N 1
ATOM 708 C CA . LEU A 1 96 ? 16.670 7.379 -34.262 1.00 74.38 96 LEU A CA 1
ATOM 709 C C . LEU A 1 96 ? 15.643 6.705 -33.350 1.00 74.38 96 LEU A C 1
ATOM 711 O O . LEU A 1 96 ? 15.542 5.478 -33.354 1.00 74.38 96 LEU A O 1
ATOM 715 N N . ALA A 1 97 ? 14.844 7.482 -32.616 1.00 70.88 97 ALA A N 1
ATOM 716 C CA . ALA A 1 97 ? 13.793 6.940 -31.758 1.00 70.88 97 ALA A CA 1
ATOM 717 C C . ALA A 1 97 ? 12.751 6.167 -32.584 1.00 70.88 97 ALA A C 1
ATOM 719 O O . ALA A 1 97 ? 12.404 5.037 -32.237 1.00 70.88 97 ALA A O 1
ATOM 720 N N . ALA A 1 98 ? 12.342 6.712 -33.736 1.00 73.38 98 ALA A N 1
ATOM 721 C CA . ALA A 1 98 ? 11.429 6.036 -34.658 1.00 73.38 98 ALA A CA 1
ATOM 722 C C . ALA A 1 98 ? 12.028 4.744 -35.252 1.00 73.38 98 ALA A C 1
ATOM 724 O O . ALA A 1 98 ? 11.331 3.739 -35.397 1.00 73.38 98 ALA A O 1
ATOM 725 N N . LYS A 1 99 ? 13.333 4.733 -35.558 1.00 79.06 99 LYS A N 1
ATOM 726 C CA . LYS A 1 99 ? 14.037 3.550 -36.095 1.00 79.06 99 LYS A CA 1
ATOM 727 C C . LYS A 1 99 ? 14.223 2.438 -35.059 1.00 79.06 99 LYS A C 1
ATOM 729 O O . LYS A 1 99 ? 14.270 1.265 -35.426 1.00 79.06 99 LYS A O 1
ATOM 734 N N . ASN A 1 100 ? 14.274 2.783 -33.774 1.00 85.50 100 ASN A N 1
ATOM 735 C CA . ASN A 1 100 ? 14.463 1.818 -32.692 1.00 85.50 100 ASN A CA 1
ATOM 736 C C . ASN A 1 100 ? 13.188 1.069 -32.286 1.00 85.50 100 ASN A C 1
ATOM 738 O O . ASN A 1 100 ? 13.283 0.120 -31.511 1.00 85.50 100 ASN A O 1
ATOM 742 N N . VAL A 1 101 ? 12.011 1.419 -32.820 1.00 88.38 101 VAL A N 1
ATOM 743 C CA . VAL A 1 101 ? 10.741 0.745 -32.484 1.00 88.38 101 VAL A CA 1
ATOM 744 C C . VAL A 1 101 ? 10.822 -0.767 -32.712 1.00 88.38 101 VAL A C 1
ATOM 746 O O . VAL A 1 101 ? 10.365 -1.539 -31.871 1.00 88.38 101 VAL A O 1
ATOM 749 N N . ALA A 1 102 ? 11.448 -1.212 -33.806 1.00 90.12 102 ALA A N 1
ATOM 750 C CA . ALA A 1 102 ? 11.624 -2.638 -34.085 1.00 90.12 102 ALA A CA 1
ATOM 751 C C . ALA A 1 102 ? 12.545 -3.323 -33.059 1.00 90.12 102 ALA A C 1
ATOM 753 O O . ALA A 1 102 ? 12.236 -4.416 -32.588 1.00 90.12 102 ALA A O 1
ATOM 754 N N . ALA A 1 103 ? 13.637 -2.657 -32.668 1.00 92.69 103 ALA A N 1
ATOM 755 C CA . ALA A 1 103 ? 14.564 -3.153 -31.654 1.00 92.69 103 ALA A CA 1
ATOM 756 C C . ALA A 1 103 ? 13.888 -3.256 -30.279 1.00 92.69 103 ALA A C 1
ATOM 758 O O . ALA A 1 103 ? 13.968 -4.295 -29.632 1.00 92.69 103 ALA A O 1
ATOM 759 N N . ILE A 1 104 ? 13.153 -2.215 -29.874 1.00 92.50 104 ILE A N 1
ATOM 760 C CA . ILE A 1 104 ? 12.363 -2.187 -28.635 1.00 92.50 104 ILE A CA 1
ATOM 761 C C . ILE A 1 104 ? 11.293 -3.283 -28.655 1.00 92.50 104 ILE A C 1
ATOM 763 O O . ILE A 1 104 ? 11.151 -4.009 -27.680 1.00 9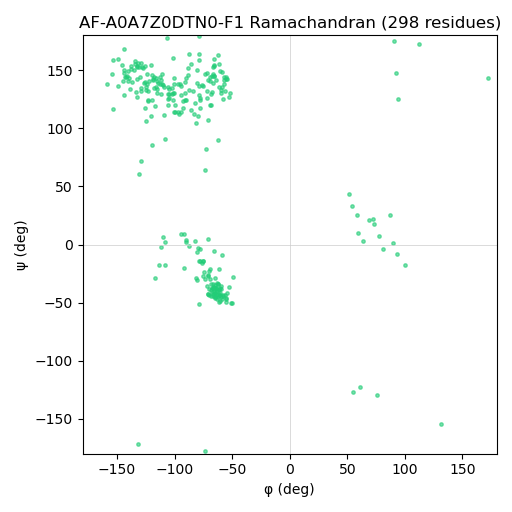2.50 104 ILE A O 1
ATOM 767 N N . THR A 1 105 ? 10.590 -3.473 -29.773 1.00 93.69 105 THR A N 1
ATOM 768 C CA . THR A 1 105 ? 9.568 -4.528 -29.910 1.00 93.69 105 THR A CA 1
ATOM 769 C C . THR A 1 105 ? 10.170 -5.930 -29.774 1.00 93.69 105 THR A C 1
ATOM 771 O O . THR A 1 105 ? 9.579 -6.811 -29.144 1.00 93.69 105 THR A O 1
ATOM 774 N N . ALA A 1 106 ? 11.356 -6.154 -30.340 1.00 93.62 106 ALA A N 1
ATOM 775 C CA . ALA A 1 106 ? 12.061 -7.423 -30.206 1.00 93.62 106 ALA A CA 1
ATOM 776 C C . ALA A 1 106 ? 12.548 -7.656 -28.762 1.00 93.62 106 ALA A C 1
ATOM 778 O O . ALA A 1 106 ? 12.305 -8.728 -28.206 1.00 93.62 106 ALA A O 1
ATOM 779 N N . LEU A 1 107 ? 13.127 -6.636 -28.114 1.00 93.62 107 LEU A N 1
ATOM 780 C CA . LEU A 1 107 ? 13.484 -6.678 -26.689 1.00 93.62 107 LEU A CA 1
ATOM 781 C C . LEU A 1 107 ? 12.262 -6.971 -25.810 1.00 93.62 107 LEU A C 1
ATOM 783 O O . LEU A 1 107 ? 12.320 -7.828 -24.928 1.00 93.62 107 LEU A O 1
ATOM 787 N N . ASP A 1 108 ? 11.137 -6.320 -26.094 1.00 93.88 108 ASP A N 1
ATOM 788 C CA . ASP A 1 108 ? 9.877 -6.523 -25.392 1.00 93.88 108 ASP A CA 1
ATOM 789 C C . ASP A 1 108 ? 9.368 -7.959 -25.525 1.00 93.88 108 ASP A C 1
ATOM 791 O O . ASP A 1 108 ? 8.930 -8.561 -24.547 1.00 93.88 108 ASP A O 1
ATOM 795 N N . THR A 1 109 ? 9.446 -8.526 -26.727 1.00 92.94 109 THR A N 1
ATOM 796 C CA . THR A 1 109 ? 9.003 -9.899 -26.997 1.00 92.94 109 THR A CA 1
ATOM 797 C C . THR A 1 109 ? 9.788 -10.912 -26.162 1.00 92.94 109 THR A C 1
ATOM 799 O O . THR A 1 109 ? 9.217 -11.886 -25.653 1.00 92.94 109 THR A O 1
ATOM 802 N N . CYS A 1 110 ? 11.082 -10.661 -25.978 1.00 91.25 110 CYS A N 1
ATOM 803 C CA . CYS A 1 110 ? 11.974 -11.526 -25.220 1.00 91.25 110 CYS A CA 1
ATOM 804 C C . CYS A 1 110 ? 11.840 -11.346 -23.708 1.00 91.25 110 CYS A C 1
ATOM 806 O O . CYS A 1 110 ? 11.678 -12.327 -22.983 1.00 91.25 110 CYS A O 1
ATOM 808 N N . TYR A 1 111 ? 11.909 -10.100 -23.241 1.00 90.81 111 TYR A N 1
ATOM 809 C CA . TYR A 1 111 ? 12.174 -9.785 -21.840 1.00 90.81 111 TYR A CA 1
ATOM 810 C C . TYR A 1 111 ? 11.018 -9.057 -21.151 1.00 90.81 111 TYR A C 1
ATOM 812 O O . TYR A 1 111 ? 10.851 -9.205 -19.939 1.00 90.81 111 TYR A O 1
ATOM 820 N N . ALA A 1 112 ? 10.213 -8.281 -21.888 1.00 90.88 112 ALA A N 1
ATOM 821 C CA . ALA A 1 112 ? 9.134 -7.513 -21.280 1.00 90.88 112 ALA A CA 1
ATOM 822 C C . ALA A 1 112 ? 7.906 -8.391 -21.039 1.00 90.88 112 ALA A C 1
ATOM 824 O O . ALA A 1 112 ? 7.135 -8.708 -21.950 1.00 90.88 112 ALA A O 1
ATOM 825 N N . ARG A 1 113 ? 7.695 -8.750 -19.777 1.00 87.38 113 ARG A N 1
ATOM 826 C CA . ARG A 1 113 ? 6.516 -9.482 -19.322 1.00 87.38 113 ARG A CA 1
ATOM 827 C C . ARG A 1 113 ? 5.670 -8.571 -18.437 1.00 87.38 113 ARG A C 1
ATOM 829 O O . ARG A 1 113 ? 6.230 -7.790 -17.669 1.00 87.38 113 ARG A O 1
ATOM 836 N N . PRO A 1 114 ? 4.333 -8.634 -18.538 1.00 86.94 114 PRO A N 1
ATOM 837 C CA . PRO A 1 114 ? 3.483 -8.073 -17.500 1.00 86.94 114 PRO A CA 1
ATOM 838 C C . PRO A 1 114 ? 3.913 -8.650 -16.144 1.00 86.94 114 PRO A C 1
ATOM 840 O O . PRO A 1 114 ? 4.051 -9.874 -16.047 1.00 86.94 114 PRO A O 1
ATOM 843 N N . PRO A 1 115 ? 4.192 -7.813 -15.130 1.00 87.50 115 PRO A N 1
ATOM 844 C CA . PRO A 1 115 ? 4.465 -8.323 -13.799 1.00 87.50 115 PRO A CA 1
ATOM 845 C C . PRO A 1 115 ? 3.209 -8.984 -13.230 1.00 87.50 115 PRO A C 1
ATOM 847 O O . PRO A 1 115 ? 2.084 -8.631 -13.591 1.00 87.50 115 PRO A O 1
ATOM 850 N N . GLU A 1 116 ? 3.413 -9.924 -12.313 1.00 89.62 116 GLU A N 1
ATOM 851 C CA . GLU A 1 116 ? 2.322 -10.453 -11.501 1.00 89.62 116 GLU A CA 1
ATOM 852 C C . GLU A 1 116 ? 1.696 -9.342 -10.642 1.00 89.62 116 GLU A C 1
ATOM 854 O O . GLU A 1 116 ? 2.273 -8.267 -10.440 1.00 89.62 116 GLU A O 1
ATOM 859 N N . ALA A 1 117 ? 0.494 -9.598 -10.136 1.00 89.25 117 ALA A N 1
ATOM 860 C CA . ALA A 1 117 ? -0.153 -8.681 -9.215 1.00 89.25 117 ALA A CA 1
ATOM 861 C C . ALA A 1 117 ? 0.639 -8.608 -7.888 1.00 89.25 117 ALA A C 1
ATOM 863 O O . ALA A 1 117 ? 1.203 -9.618 -7.448 1.00 89.25 117 ALA A O 1
ATOM 864 N N . PRO A 1 118 ? 0.698 -7.441 -7.222 1.00 90.25 118 PRO A N 1
ATOM 865 C CA . PRO A 1 118 ? 1.359 -7.333 -5.930 1.00 90.25 118 PRO A CA 1
ATOM 866 C C . PRO A 1 118 ? 0.609 -8.138 -4.863 1.00 90.25 118 PRO A C 1
ATOM 868 O O . PRO A 1 118 ? -0.607 -8.322 -4.922 1.00 90.25 118 PRO A O 1
ATOM 871 N N . SER A 1 119 ? 1.339 -8.580 -3.844 1.00 91.25 119 SER A N 1
ATOM 872 C CA . SER A 1 119 ? 0.756 -9.236 -2.669 1.00 91.25 119 SER A CA 1
ATOM 873 C C . SER A 1 119 ? 0.672 -8.267 -1.493 1.00 91.25 119 SER A C 1
ATOM 875 O O . SER A 1 119 ? 1.364 -7.248 -1.465 1.00 91.25 119 SER A O 1
ATOM 877 N N . GLY A 1 120 ? -0.179 -8.566 -0.511 1.00 91.38 120 GLY A N 1
ATOM 878 C CA . GLY A 1 120 ? -0.368 -7.700 0.647 1.00 91.38 120 GLY A CA 1
ATOM 879 C C . GLY A 1 120 ? -0.583 -8.461 1.946 1.00 91.38 120 GLY A C 1
ATOM 880 O O . GLY A 1 120 ? -1.242 -9.498 1.981 1.00 91.38 120 GLY A O 1
ATOM 881 N N . ALA A 1 121 ? -0.056 -7.904 3.031 1.00 93.81 121 ALA A N 1
ATOM 882 C CA . ALA A 1 121 ? -0.374 -8.287 4.397 1.00 93.81 121 ALA A CA 1
ATOM 883 C C . ALA A 1 121 ? -1.046 -7.115 5.117 1.00 93.81 121 ALA A C 1
ATOM 885 O O . ALA A 1 121 ? -0.673 -5.958 4.924 1.00 93.81 121 ALA A O 1
ATOM 886 N N . THR A 1 122 ? -2.020 -7.416 5.975 1.00 94.62 122 THR A N 1
ATOM 887 C CA . THR A 1 122 ? -2.786 -6.391 6.695 1.00 94.62 122 THR A CA 1
ATOM 888 C C . THR A 1 122 ? -2.617 -6.524 8.201 1.00 94.62 122 THR A C 1
ATOM 890 O O . THR A 1 122 ? -2.643 -7.639 8.726 1.00 94.62 122 THR A O 1
ATOM 893 N N . ALA A 1 123 ? -2.537 -5.400 8.908 1.00 96.31 123 ALA A N 1
ATOM 894 C CA . ALA A 1 123 ? -2.576 -5.344 10.362 1.00 96.31 123 ALA A CA 1
ATOM 895 C C . ALA A 1 123 ? -3.666 -4.381 10.850 1.00 96.31 123 ALA A C 1
ATOM 897 O O . ALA A 1 123 ? -3.880 -3.305 10.290 1.00 96.31 123 ALA A O 1
ATOM 898 N N . ALA A 1 124 ? -4.356 -4.789 11.914 1.00 96.94 124 ALA A N 1
ATOM 899 C CA . ALA A 1 124 ? -5.450 -4.039 12.512 1.00 96.94 124 ALA A CA 1
ATOM 900 C C . ALA A 1 124 ? -4.916 -3.009 13.522 1.00 96.94 124 ALA A C 1
ATOM 902 O O . ALA A 1 124 ? -4.372 -3.387 14.562 1.00 96.94 124 ALA A O 1
ATOM 903 N N . GLY A 1 125 ? -5.108 -1.720 13.241 1.00 94.69 125 GLY A N 1
ATOM 904 C CA . GLY A 1 125 ? -4.762 -0.613 14.134 1.00 94.69 125 GLY A CA 1
ATOM 905 C C . GLY A 1 125 ? -5.990 0.039 14.774 1.00 94.69 125 GLY A C 1
ATOM 906 O O . GLY A 1 125 ? -7.142 -0.331 14.517 1.00 94.69 125 GLY A O 1
ATOM 907 N N . TYR A 1 126 ? -5.760 1.023 15.646 1.00 95.06 126 TYR A N 1
ATOM 908 C CA . TYR A 1 126 ? -6.850 1.795 16.242 1.00 95.06 126 TYR A CA 1
ATOM 909 C C . TYR A 1 126 ? -7.474 2.718 15.192 1.00 95.06 126 TYR A C 1
ATOM 911 O O . TYR A 1 126 ? -6.878 3.733 14.851 1.00 95.06 126 TYR A O 1
ATOM 919 N N . ARG A 1 127 ? -8.687 2.389 14.722 1.00 93.31 127 ARG A N 1
ATOM 920 C CA . ARG A 1 127 ? -9.379 3.139 13.650 1.00 93.31 127 ARG A CA 1
ATOM 921 C C . ARG A 1 127 ? -8.526 3.294 12.382 1.00 93.31 127 ARG A C 1
ATOM 923 O O . ARG A 1 127 ? -8.644 4.278 11.660 1.00 93.31 127 ARG A O 1
ATOM 930 N N . GLU A 1 128 ? -7.698 2.299 12.098 1.00 93.62 128 GLU A N 1
ATOM 931 C CA . GLU A 1 128 ? -6.859 2.274 10.906 1.00 93.62 128 GLU A CA 1
ATOM 932 C C . GLU A 1 128 ? -6.534 0.835 10.495 1.00 93.62 128 GLU A C 1
ATOM 934 O O . GLU A 1 128 ? -6.592 -0.094 11.310 1.00 93.62 128 GLU A O 1
ATOM 939 N N . VAL A 1 129 ? -6.171 0.669 9.228 1.00 94.00 129 VAL A N 1
ATOM 940 C CA . VAL A 1 129 ? -5.639 -0.569 8.656 1.00 94.00 129 VAL A CA 1
ATOM 941 C C . VAL A 1 129 ? -4.245 -0.274 8.129 1.00 94.00 129 VAL A C 1
ATOM 943 O O . VAL A 1 129 ? -4.067 0.615 7.301 1.00 94.00 129 VAL A O 1
ATOM 946 N N . THR A 1 130 ? -3.247 -1.021 8.587 1.00 93.50 130 THR A N 1
ATOM 947 C CA . THR A 1 130 ? -1.903 -0.968 8.007 1.00 93.50 130 THR A CA 1
ATOM 948 C C . THR A 1 130 ? -1.789 -2.038 6.934 1.00 93.50 130 THR A C 1
ATOM 950 O O . THR A 1 130 ? -1.995 -3.217 7.214 1.00 93.50 130 THR A O 1
ATOM 953 N N . LEU A 1 131 ? -1.437 -1.634 5.720 1.00 91.81 131 LEU A N 1
ATOM 954 C CA . LEU A 1 131 ? -1.135 -2.510 4.599 1.00 91.81 131 LEU A CA 1
ATOM 955 C C . LEU A 1 131 ? 0.374 -2.532 4.369 1.00 91.81 131 LEU A C 1
ATOM 957 O O . LEU A 1 131 ? 1.000 -1.481 4.248 1.00 91.81 131 LEU A O 1
ATOM 961 N N . ARG A 1 132 ? 0.954 -3.726 4.276 1.00 92.31 132 ARG A N 1
ATOM 962 C CA . ARG A 1 132 ? 2.305 -3.948 3.756 1.00 92.31 132 ARG A CA 1
ATOM 963 C C . ARG A 1 132 ? 2.164 -4.640 2.414 1.00 92.31 132 ARG A C 1
ATOM 965 O O . ARG A 1 132 ? 1.711 -5.779 2.367 1.00 92.31 132 ARG A O 1
ATOM 972 N N . ILE A 1 133 ? 2.512 -3.933 1.353 1.00 90.94 133 ILE A N 1
ATOM 973 C CA . ILE A 1 133 ? 2.359 -4.367 -0.032 1.00 90.94 133 ILE A CA 1
ATOM 974 C C . ILE A 1 133 ? 3.735 -4.745 -0.554 1.00 90.94 133 ILE A C 1
ATOM 976 O O . ILE A 1 133 ? 4.687 -3.991 -0.359 1.00 90.94 133 ILE A O 1
ATOM 980 N N . THR A 1 134 ? 3.834 -5.890 -1.216 1.00 90.06 134 THR A N 1
ATOM 981 C CA . THR A 1 134 ? 5.086 -6.432 -1.736 1.00 90.06 134 THR A CA 1
ATOM 982 C C . THR A 1 134 ? 4.958 -6.650 -3.239 1.00 90.06 134 THR A C 1
ATOM 984 O O . THR A 1 134 ? 4.049 -7.351 -3.695 1.00 90.06 134 THR A O 1
ATOM 987 N N . ALA A 1 135 ? 5.868 -6.049 -4.007 1.00 86.25 135 ALA A N 1
ATOM 988 C CA . ALA A 1 135 ? 5.984 -6.288 -5.440 1.00 86.25 135 ALA A CA 1
ATOM 989 C C . ALA A 1 135 ? 6.445 -7.730 -5.694 1.00 86.25 135 ALA A C 1
ATOM 991 O O . ALA A 1 135 ? 7.257 -8.255 -4.924 1.00 86.25 135 ALA A O 1
ATOM 992 N N . PRO A 1 136 ? 5.998 -8.371 -6.784 1.00 84.44 136 PRO A N 1
ATOM 993 C CA . PRO A 1 136 ? 6.592 -9.625 -7.214 1.00 84.44 136 PRO A CA 1
ATOM 994 C C . PRO A 1 136 ? 8.072 -9.435 -7.566 1.00 84.44 136 PRO A C 1
ATOM 996 O O . PRO A 1 136 ? 8.522 -8.352 -7.949 1.00 84.44 136 PRO A O 1
ATOM 999 N N . THR A 1 137 ? 8.830 -10.525 -7.479 1.00 82.94 137 THR A N 1
ATOM 1000 C CA . THR A 1 137 ? 10.184 -10.551 -8.040 1.00 82.94 137 THR A CA 1
ATOM 1001 C C . THR A 1 137 ? 10.084 -10.571 -9.560 1.00 82.94 137 THR A C 1
ATOM 1003 O O . THR A 1 137 ? 9.331 -11.361 -10.123 1.00 82.94 137 THR A O 1
ATOM 1006 N N . VAL A 1 138 ? 10.848 -9.709 -10.224 1.00 80.19 138 VAL A N 1
ATOM 1007 C CA . VAL A 1 138 ? 10.880 -9.612 -11.685 1.00 80.19 138 VAL A CA 1
ATOM 1008 C C . VAL A 1 138 ? 12.254 -10.033 -12.184 1.00 80.19 138 VAL A C 1
ATOM 1010 O O . VAL A 1 138 ? 13.266 -9.692 -11.579 1.00 80.19 138 VAL A O 1
ATOM 1013 N N . ALA A 1 139 ? 12.285 -10.796 -13.277 1.00 75.00 139 ALA A N 1
ATOM 1014 C CA . ALA A 1 139 ? 13.527 -11.296 -13.872 1.00 75.00 139 ALA A CA 1
ATOM 1015 C C . ALA A 1 139 ? 14.363 -10.189 -14.540 1.00 75.00 139 ALA A C 1
ATOM 1017 O O . ALA A 1 139 ? 15.561 -10.341 -14.729 1.00 75.00 139 ALA A O 1
ATOM 1018 N N . ALA A 1 140 ? 13.722 -9.083 -14.929 1.00 76.56 140 ALA A N 1
ATOM 1019 C CA . ALA A 1 140 ? 14.358 -7.961 -15.604 1.00 76.56 140 ALA A CA 1
ATOM 1020 C C . ALA A 1 140 ? 13.581 -6.663 -15.363 1.00 76.56 140 ALA A C 1
ATOM 1022 O O . ALA A 1 140 ? 12.347 -6.674 -15.326 1.00 76.56 140 ALA A O 1
ATOM 1023 N N . GLY A 1 141 ? 14.311 -5.547 -15.285 1.00 71.69 141 GLY A N 1
ATOM 1024 C CA . GLY A 1 141 ? 13.755 -4.211 -15.070 1.00 71.69 141 GLY A CA 1
ATOM 1025 C C . GLY A 1 141 ? 13.647 -3.825 -13.594 1.00 71.69 141 GLY A C 1
ATOM 1026 O O . GLY A 1 141 ? 13.931 -4.611 -12.693 1.00 71.69 141 GLY A O 1
ATOM 1027 N N . ILE A 1 142 ? 13.248 -2.578 -13.353 1.00 70.06 142 ILE A N 1
ATOM 1028 C CA . ILE A 1 142 ? 13.076 -2.023 -12.009 1.00 70.06 142 ILE A CA 1
ATOM 1029 C C . ILE A 1 142 ? 11.583 -2.076 -11.666 1.00 70.06 142 ILE A C 1
ATOM 1031 O O . ILE A 1 142 ? 10.795 -1.395 -12.333 1.00 70.06 142 ILE A O 1
ATOM 1035 N N . PRO A 1 143 ? 11.168 -2.877 -10.666 1.00 61.41 143 PRO A N 1
ATOM 1036 C CA . PRO A 1 143 ? 9.790 -2.877 -10.209 1.00 61.41 143 PRO A CA 1
ATOM 1037 C C . PRO A 1 143 ? 9.510 -1.626 -9.365 1.00 61.41 143 PRO A C 1
ATOM 1039 O O . PRO A 1 143 ? 10.285 -1.253 -8.483 1.00 61.41 143 PRO A O 1
ATOM 1042 N N . ALA A 1 144 ? 8.363 -1.014 -9.617 1.00 67.06 144 ALA A N 1
ATOM 1043 C CA . ALA A 1 144 ? 7.746 0.019 -8.806 1.00 67.06 144 ALA A CA 1
ATOM 1044 C C . ALA A 1 144 ? 6.328 -0.429 -8.427 1.00 67.06 144 ALA A C 1
ATOM 1046 O O . ALA A 1 144 ? 5.651 -1.131 -9.187 1.00 67.06 144 ALA A O 1
ATOM 1047 N N . ILE A 1 145 ? 5.878 -0.036 -7.239 1.00 62.19 145 ILE A N 1
ATOM 1048 C CA . ILE A 1 145 ? 4.511 -0.285 -6.781 1.00 62.19 145 ILE A CA 1
ATOM 1049 C C . ILE A 1 145 ? 3.757 1.032 -6.856 1.00 62.19 145 ILE A C 1
ATOM 1051 O O . ILE A 1 145 ? 4.097 1.990 -6.158 1.00 62.19 145 ILE A O 1
ATOM 1055 N N . ASP A 1 146 ? 2.697 1.038 -7.654 1.00 65.56 146 ASP A N 1
ATOM 1056 C CA . ASP A 1 146 ? 1.744 2.134 -7.698 1.00 65.56 146 ASP A CA 1
ATOM 1057 C C . ASP A 1 146 ? 0.463 1.718 -6.984 1.00 65.56 146 ASP A C 1
ATOM 1059 O O . ASP A 1 146 ? -0.146 0.694 -7.299 1.00 65.56 146 ASP A O 1
ATOM 1063 N N . ILE A 1 147 ? 0.036 2.527 -6.019 1.00 57.66 147 ILE A N 1
ATOM 1064 C CA . ILE A 1 147 ? -1.248 2.361 -5.344 1.00 57.66 147 ILE A CA 1
ATOM 1065 C C . ILE A 1 147 ? -2.237 3.350 -5.958 1.00 57.66 147 ILE A C 1
ATOM 1067 O O . ILE A 1 147 ? -2.103 4.567 -5.800 1.00 57.66 147 ILE A O 1
ATOM 1071 N N . ALA A 1 148 ? -3.257 2.813 -6.625 1.00 60.56 148 ALA A N 1
ATOM 1072 C CA . ALA A 1 148 ? -4.467 3.538 -6.976 1.00 60.56 148 ALA A CA 1
ATOM 1073 C C . ALA A 1 148 ? -5.521 3.280 -5.887 1.00 60.56 148 ALA A C 1
ATOM 1075 O O . ALA A 1 148 ? -5.777 2.152 -5.479 1.00 60.56 148 ALA A O 1
ATOM 1076 N N . LEU A 1 149 ? -6.116 4.339 -5.353 1.00 57.31 149 LEU A N 1
ATOM 1077 C CA . LEU A 1 149 ? -7.078 4.222 -4.258 1.00 57.31 149 LEU A CA 1
ATOM 1078 C C . LEU A 1 149 ? -8.488 4.355 -4.822 1.00 57.31 149 LEU A C 1
ATOM 1080 O O . LEU A 1 149 ? -8.791 5.360 -5.464 1.00 57.31 149 LEU A O 1
ATOM 1084 N N . ASP A 1 150 ? -9.335 3.360 -4.563 1.00 50.72 150 ASP A N 1
ATOM 1085 C CA . ASP A 1 150 ? -10.736 3.358 -5.004 1.00 50.72 150 ASP A CA 1
ATOM 1086 C C . ASP A 1 150 ? -11.622 4.314 -4.184 1.00 50.72 150 ASP A C 1
ATOM 1088 O O . ASP A 1 150 ? -12.669 4.749 -4.658 1.00 50.72 150 ASP A O 1
ATOM 1092 N N . ASP A 1 151 ? -11.237 4.657 -2.949 1.00 45.34 151 ASP A N 1
ATOM 1093 C CA . ASP A 1 151 ? -12.179 5.179 -1.948 1.00 45.34 151 ASP A CA 1
ATOM 1094 C C . ASP A 1 151 ? -12.048 6.678 -1.610 1.00 45.34 151 ASP A C 1
ATOM 1096 O O . ASP A 1 151 ? -12.809 7.196 -0.790 1.00 45.34 151 ASP A O 1
ATOM 1100 N N . GLY A 1 152 ? -11.141 7.413 -2.264 1.00 42.81 152 GLY A N 1
ATOM 1101 C CA . GLY A 1 152 ? -11.090 8.884 -2.236 1.00 42.81 152 GLY A CA 1
ATOM 1102 C C . GLY A 1 152 ? -10.802 9.542 -0.875 1.00 42.81 152 GLY A C 1
ATOM 1103 O O . GLY A 1 152 ? -10.796 10.771 -0.793 1.00 42.81 152 GLY A O 1
ATOM 1104 N N . ALA A 1 153 ? -10.556 8.769 0.188 1.00 45.06 153 ALA A N 1
ATOM 1105 C CA . ALA A 1 153 ? -10.309 9.286 1.537 1.00 45.06 153 ALA A CA 1
ATOM 1106 C C . ALA A 1 153 ? -8.817 9.517 1.839 1.00 45.06 153 ALA A C 1
ATOM 1108 O O . ALA A 1 153 ? -8.484 10.291 2.740 1.00 45.06 153 ALA A O 1
ATOM 1109 N N . ALA A 1 154 ? -7.921 8.877 1.086 1.00 53.47 154 ALA A N 1
ATOM 1110 C CA . ALA A 1 154 ? -6.477 8.957 1.272 1.00 53.47 154 ALA A CA 1
ATOM 1111 C C . ALA A 1 154 ? -5.758 9.304 -0.048 1.00 53.47 154 ALA A C 1
ATOM 1113 O O . ALA A 1 154 ? -6.305 9.130 -1.137 1.00 53.47 154 ALA A O 1
ATOM 1114 N N . GLN A 1 155 ? -4.553 9.879 0.040 1.00 57.56 155 GLN A N 1
ATOM 1115 C CA . GLN A 1 155 ? -3.798 10.311 -1.143 1.00 57.56 155 GLN A CA 1
ATOM 1116 C C . GLN A 1 155 ? -3.118 9.114 -1.820 1.00 57.56 155 GLN A C 1
ATOM 1118 O O . GLN A 1 155 ? -2.520 8.304 -1.103 1.00 57.56 155 GLN A O 1
ATOM 1123 N N . PRO A 1 156 ? -3.166 9.006 -3.165 1.00 61.50 156 PRO A N 1
ATOM 1124 C CA . PRO A 1 156 ? -2.464 7.952 -3.892 1.00 61.50 156 PRO A CA 1
ATOM 1125 C C . PRO A 1 156 ? -0.984 7.954 -3.514 1.00 61.50 156 PRO A C 1
ATOM 1127 O O . PRO A 1 156 ? -0.388 9.013 -3.301 1.00 61.50 156 PRO A O 1
ATOM 1130 N N . ALA A 1 157 ? -0.404 6.763 -3.413 1.00 67.81 157 ALA A N 1
ATOM 1131 C CA . ALA A 1 157 ? 0.986 6.585 -3.032 1.00 67.81 157 ALA A CA 1
ATOM 1132 C C . ALA A 1 157 ? 1.708 5.733 -4.071 1.00 67.81 157 ALA A C 1
ATOM 1134 O O . ALA A 1 157 ? 1.186 4.732 -4.556 1.00 67.81 157 ALA A O 1
ATOM 1135 N N . SER A 1 158 ? 2.930 6.134 -4.384 1.00 71.19 158 SER A N 1
ATOM 1136 C CA . SER A 1 158 ? 3.860 5.380 -5.214 1.00 71.19 158 SER A CA 1
ATOM 1137 C C . SER A 1 158 ? 5.137 5.168 -4.416 1.00 71.19 158 SER A C 1
ATOM 1139 O O . SER A 1 158 ? 5.609 6.089 -3.742 1.00 71.19 158 SER A O 1
ATOM 1141 N N . GLY A 1 159 ? 5.693 3.967 -4.487 1.00 67.50 159 GLY A N 1
ATOM 1142 C CA . GLY A 1 159 ? 6.953 3.628 -3.842 1.00 67.50 159 GLY A CA 1
ATOM 1143 C C . GLY A 1 159 ? 7.852 2.880 -4.810 1.00 67.50 159 GLY A C 1
ATOM 1144 O O . GLY A 1 159 ? 7.425 1.915 -5.445 1.00 67.50 159 GLY A O 1
ATOM 1145 N N . GLU A 1 160 ? 9.104 3.319 -4.907 1.00 65.81 160 GLU A N 1
ATOM 1146 C CA . GLU A 1 160 ? 10.153 2.515 -5.525 1.00 65.81 160 GLU A CA 1
ATOM 1147 C C . GLU A 1 160 ? 10.658 1.481 -4.516 1.00 65.81 160 GLU A C 1
ATOM 1149 O O . GLU A 1 160 ? 10.849 1.782 -3.335 1.00 65.81 160 GLU A O 1
ATOM 1154 N N . GLY A 1 161 ? 10.895 0.261 -4.991 1.00 66.38 161 GLY A N 1
ATOM 1155 C CA . GLY A 1 161 ? 11.382 -0.839 -4.168 1.00 66.38 161 GLY A CA 1
ATOM 1156 C C . GLY A 1 161 ? 10.366 -1.969 -3.984 1.00 66.38 161 GLY A C 1
ATOM 1157 O O . GLY A 1 161 ? 9.217 -1.877 -4.417 1.00 66.38 161 GLY A O 1
ATOM 1158 N N . PRO A 1 162 ? 10.800 -3.078 -3.361 1.00 75.88 162 PRO A N 1
ATOM 1159 C CA . PRO A 1 162 ? 10.018 -4.308 -3.304 1.00 75.88 162 PRO A CA 1
ATOM 1160 C C . PRO A 1 162 ? 8.856 -4.233 -2.315 1.00 75.88 162 PRO A C 1
ATOM 1162 O O . PRO A 1 162 ? 7.994 -5.105 -2.348 1.00 75.88 162 PRO A O 1
ATOM 1165 N N . GLU A 1 163 ? 8.831 -3.239 -1.425 1.00 83.38 163 GLU A N 1
ATOM 1166 C CA . GLU A 1 163 ? 7.821 -3.128 -0.380 1.00 83.38 163 GLU A CA 1
ATOM 1167 C C . GLU A 1 163 ? 7.366 -1.687 -0.161 1.00 83.38 163 GLU A C 1
ATOM 1169 O O . GLU A 1 163 ? 8.173 -0.760 -0.116 1.00 83.38 163 GLU A O 1
ATOM 1174 N N . LEU A 1 164 ? 6.064 -1.525 0.064 1.00 85.62 164 LEU A N 1
ATOM 1175 C CA . LEU A 1 164 ? 5.420 -0.260 0.385 1.00 85.62 164 LEU A CA 1
ATOM 1176 C C . LEU A 1 164 ? 4.481 -0.463 1.576 1.00 85.62 164 LEU A C 1
ATOM 1178 O O . LEU A 1 164 ? 3.630 -1.350 1.571 1.00 85.62 164 LEU A O 1
ATOM 1182 N N . THR A 1 165 ? 4.645 0.353 2.617 1.00 88.19 165 THR A N 1
ATOM 1183 C CA . THR A 1 165 ? 3.730 0.362 3.766 1.00 88.19 165 THR A CA 1
ATOM 1184 C C . THR A 1 165 ? 2.782 1.545 3.653 1.00 88.19 165 THR A C 1
ATOM 1186 O O . THR A 1 165 ? 3.224 2.675 3.460 1.00 88.19 165 THR A O 1
ATOM 1189 N N . TYR A 1 166 ? 1.488 1.284 3.802 1.00 85.75 166 TYR A N 1
ATOM 1190 C CA . TYR A 1 166 ? 0.428 2.275 3.678 1.00 85.75 166 TYR A CA 1
ATOM 1191 C C . TYR A 1 166 ? -0.559 2.165 4.844 1.00 85.75 166 TYR A C 1
ATOM 1193 O O . TYR A 1 166 ? -0.850 1.064 5.310 1.00 85.75 166 TYR A O 1
ATOM 1201 N N . ILE A 1 167 ? -1.069 3.295 5.340 1.00 89.38 167 ILE A N 1
ATOM 1202 C CA . ILE A 1 167 ? -2.016 3.336 6.465 1.00 89.38 167 ILE A CA 1
ATOM 1203 C C . ILE A 1 167 ? -3.332 3.931 5.976 1.00 89.38 167 ILE A C 1
ATOM 1205 O O . ILE A 1 167 ? -3.378 5.085 5.556 1.00 89.38 167 ILE A O 1
ATOM 1209 N N . LEU A 1 168 ? -4.400 3.143 6.072 1.00 88.94 168 LEU A N 1
ATOM 1210 C CA . LEU A 1 168 ? -5.760 3.552 5.746 1.00 88.94 168 LEU A CA 1
ATOM 1211 C C . LEU A 1 168 ? -6.494 3.976 7.018 1.00 88.94 168 LEU A C 1
ATOM 1213 O O . LEU A 1 168 ? -6.783 3.116 7.859 1.00 88.94 168 LEU A O 1
ATOM 1217 N N . PRO A 1 169 ? -6.829 5.263 7.189 1.00 89.81 169 PRO A N 1
ATOM 1218 C CA . PRO A 1 169 ? -7.693 5.685 8.280 1.00 89.81 169 PRO A CA 1
ATOM 1219 C C . PRO A 1 169 ? -9.131 5.218 8.028 1.00 89.81 169 PRO A C 1
ATOM 1221 O O . PRO A 1 169 ? -9.635 5.287 6.911 1.00 89.81 169 PRO A O 1
ATOM 1224 N N . VAL A 1 170 ? -9.830 4.801 9.085 1.00 91.38 170 VAL A N 1
ATOM 1225 C CA . VAL A 1 170 ? -11.260 4.469 9.020 1.00 91.38 170 VAL A CA 1
ATOM 1226 C C . VAL A 1 170 ? -12.055 5.196 10.094 1.00 91.38 170 VAL A C 1
ATOM 1228 O O . VAL A 1 170 ? -11.573 5.517 11.181 1.00 91.38 170 VAL A O 1
ATOM 1231 N N 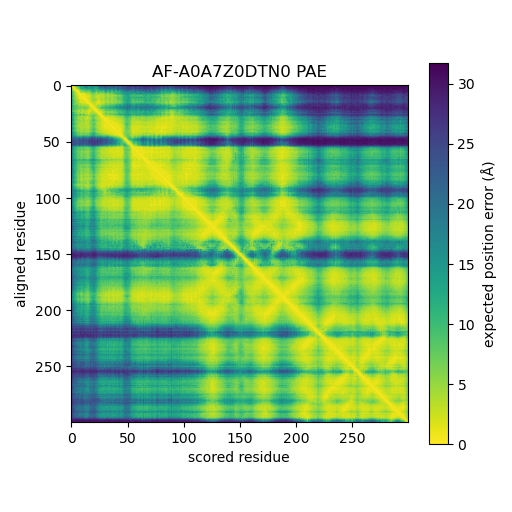. ALA A 1 171 ? -13.335 5.436 9.816 1.00 90.56 171 ALA A N 1
ATOM 1232 C CA . ALA A 1 171 ? -14.193 6.153 10.751 1.00 90.56 171 ALA A CA 1
ATOM 1233 C C . ALA A 1 171 ? -14.419 5.374 12.060 1.00 90.56 171 ALA A C 1
ATOM 1235 O O . ALA A 1 171 ? -14.435 5.984 13.124 1.00 90.56 171 ALA A O 1
ATOM 1236 N N . THR A 1 172 ? -14.541 4.043 12.006 1.00 92.38 172 THR A N 1
ATOM 1237 C CA . THR A 1 172 ? -14.868 3.191 13.165 1.00 92.38 172 THR A CA 1
ATOM 1238 C C . THR A 1 172 ? -13.945 1.985 13.279 1.00 92.38 172 THR A C 1
ATOM 1240 O O . THR A 1 172 ? -13.420 1.484 12.290 1.00 92.38 172 THR A O 1
ATOM 1243 N N . GLY A 1 173 ? -13.763 1.485 14.500 1.00 92.81 173 GLY A N 1
ATOM 1244 C CA . GLY A 1 173 ? -13.084 0.218 14.742 1.00 92.81 173 GLY A CA 1
ATOM 1245 C C . GLY A 1 173 ? -13.885 -0.960 14.186 1.00 92.81 173 GLY A C 1
ATOM 1246 O O . GLY A 1 173 ? -15.106 -1.014 14.334 1.00 92.81 173 GLY A O 1
ATOM 1247 N N . GLY A 1 174 ? -13.201 -1.922 13.570 1.00 93.25 174 GLY A N 1
ATOM 1248 C CA . GLY A 1 174 ? -13.819 -3.062 12.891 1.00 93.25 174 GLY A CA 1
ATOM 1249 C C . GLY A 1 174 ? -14.323 -2.767 11.476 1.00 93.25 174 GLY A C 1
ATOM 1250 O O . GLY A 1 174 ? -14.773 -3.701 10.813 1.00 93.25 174 GLY A O 1
ATOM 1251 N N . ALA A 1 175 ? -14.244 -1.515 11.011 1.00 93.38 175 ALA A N 1
ATOM 1252 C CA . ALA A 1 175 ? -14.509 -1.185 9.617 1.00 93.38 175 ALA A CA 1
ATOM 1253 C C . ALA A 1 175 ? -13.450 -1.809 8.701 1.00 93.38 175 ALA A C 1
ATOM 1255 O O . ALA A 1 175 ? -12.277 -1.917 9.072 1.00 93.38 175 ALA A O 1
ATOM 1256 N N . GLU A 1 176 ? -13.899 -2.219 7.520 1.00 93.25 176 GLU A N 1
ATOM 1257 C CA . GLU A 1 176 ? -13.054 -2.696 6.433 1.00 93.25 176 GLU A CA 1
ATOM 1258 C C . GLU A 1 176 ? -12.647 -1.522 5.542 1.00 93.25 176 GLU A C 1
ATOM 1260 O O . GLU A 1 176 ? -13.439 -0.599 5.343 1.00 93.25 176 GLU A O 1
ATOM 1265 N N . ALA A 1 177 ? -11.419 -1.563 5.037 1.00 90.25 177 ALA A N 1
ATOM 1266 C CA . ALA A 1 177 ? -10.907 -0.638 4.036 1.00 90.25 177 ALA A CA 1
ATOM 1267 C C . ALA A 1 177 ? -10.027 -1.401 3.043 1.00 90.25 177 ALA A C 1
ATOM 1269 O O . ALA A 1 177 ? -9.328 -2.342 3.438 1.00 90.25 177 ALA A O 1
ATOM 1270 N N . CYS A 1 178 ? -10.072 -0.987 1.777 1.00 89.56 178 CYS A N 1
ATOM 1271 C CA . CYS A 1 178 ? -9.418 -1.662 0.660 1.00 89.56 178 CYS A CA 1
ATOM 1272 C C . CYS A 1 178 ? -8.639 -0.669 -0.208 1.00 89.56 178 CYS A C 1
ATOM 1274 O O . CYS A 1 178 ? -8.992 0.505 -0.283 1.00 89.56 178 CYS A O 1
ATOM 1276 N N . VAL A 1 179 ? -7.603 -1.151 -0.895 1.00 86.69 179 VAL A N 1
ATOM 1277 C CA . VAL A 1 179 ? -6.876 -0.399 -1.935 1.00 86.69 179 VAL A CA 1
ATOM 1278 C C . VAL A 1 179 ? -6.703 -1.240 -3.188 1.00 86.69 179 VAL A C 1
ATOM 1280 O O . VAL A 1 179 ? -6.646 -2.467 -3.088 1.00 86.69 179 VAL A O 1
ATOM 1283 N N . GLN A 1 180 ? -6.522 -0.584 -4.336 1.00 88.75 180 GLN A N 1
ATOM 1284 C CA . GLN A 1 180 ? -6.022 -1.235 -5.543 1.00 88.75 180 GLN A CA 1
ATOM 1285 C C . GLN A 1 180 ? -4.512 -1.004 -5.673 1.00 88.75 180 GLN A C 1
ATOM 1287 O O . GLN A 1 180 ? -4.023 0.107 -5.879 1.00 88.75 180 GLN A O 1
ATOM 1292 N N . ALA A 1 181 ? -3.736 -2.071 -5.564 1.00 88.44 181 ALA A N 1
ATOM 1293 C CA . ALA A 1 181 ? -2.297 -2.022 -5.771 1.00 88.44 181 ALA A CA 1
ATOM 1294 C C . ALA A 1 181 ? -1.954 -2.579 -7.151 1.00 88.44 181 ALA A C 1
ATOM 1296 O O . ALA A 1 181 ? -2.453 -3.629 -7.540 1.00 88.44 181 ALA A O 1
ATOM 1297 N N . THR A 1 182 ? -1.084 -1.899 -7.891 1.00 88.00 182 THR A N 1
ATOM 1298 C CA . THR A 1 182 ? -0.627 -2.342 -9.211 1.00 88.00 182 THR A CA 1
ATOM 1299 C C . THR A 1 182 ? 0.894 -2.311 -9.269 1.00 88.00 182 THR A C 1
ATOM 1301 O O . THR A 1 182 ? 1.529 -1.336 -8.870 1.00 88.00 182 THR A O 1
ATOM 1304 N N . THR A 1 183 ? 1.502 -3.367 -9.803 1.00 87.56 183 THR A N 1
ATOM 1305 C CA . THR A 1 183 ? 2.944 -3.378 -10.067 1.00 87.56 183 THR A CA 1
ATOM 1306 C C . THR A 1 183 ? 3.228 -2.807 -11.451 1.00 87.56 183 THR A C 1
ATOM 1308 O O . THR A 1 183 ? 2.602 -3.191 -12.443 1.00 87.56 183 THR A O 1
ATOM 1311 N N . LYS A 1 184 ? 4.208 -1.907 -11.530 1.00 87.88 184 LYS A N 1
ATOM 1312 C CA . LYS A 1 184 ? 4.798 -1.435 -12.783 1.00 87.88 184 LYS A CA 1
ATOM 1313 C C . LYS A 1 184 ? 6.254 -1.858 -12.851 1.00 87.88 184 LYS A C 1
ATOM 1315 O O . LYS A 1 184 ? 6.958 -1.820 -11.853 1.00 87.88 184 LYS A O 1
ATOM 1320 N N . VAL A 1 185 ? 6.715 -2.253 -14.028 1.00 87.19 185 VAL A N 1
ATOM 1321 C CA . VAL A 1 185 ? 8.122 -2.573 -14.274 1.00 87.19 185 VAL A CA 1
ATOM 1322 C C . VAL A 1 185 ? 8.616 -1.695 -15.399 1.00 87.19 185 VAL A C 1
ATOM 1324 O O . VAL A 1 185 ? 8.053 -1.725 -16.496 1.00 87.19 185 VAL A O 1
ATOM 1327 N N . THR A 1 186 ? 9.671 -0.937 -15.121 1.00 88.19 186 THR A N 1
ATOM 1328 C CA . THR A 1 186 ? 10.368 -0.134 -16.123 1.00 88.19 186 THR A CA 1
ATOM 1329 C C . THR A 1 186 ? 11.620 -0.875 -16.562 1.00 88.19 186 THR A C 1
ATOM 1331 O O . THR A 1 186 ? 12.501 -1.179 -15.756 1.00 88.19 186 THR A O 1
ATOM 1334 N N . TYR A 1 187 ? 11.698 -1.180 -17.850 1.00 89.88 187 TYR A N 1
ATOM 1335 C CA . TYR A 1 187 ? 12.842 -1.840 -18.462 1.00 89.88 187 TYR A CA 1
ATOM 1336 C C . TYR A 1 187 ? 13.908 -0.820 -18.862 1.00 89.88 187 TYR A C 1
ATOM 1338 O O . TYR A 1 187 ? 13.608 0.343 -19.125 1.00 89.88 187 TYR A O 1
ATOM 1346 N N . ALA A 1 188 ? 15.164 -1.262 -18.953 1.00 89.12 188 ALA A N 1
ATOM 1347 C CA . ALA A 1 188 ? 16.305 -0.383 -19.218 1.00 89.12 188 ALA A CA 1
ATOM 1348 C C . ALA A 1 188 ? 16.241 0.345 -20.576 1.00 89.12 188 ALA A C 1
ATOM 1350 O O . ALA A 1 188 ? 16.869 1.386 -20.745 1.00 89.12 188 ALA A O 1
ATOM 1351 N N . TRP A 1 189 ? 15.463 -0.177 -21.531 1.00 89.38 189 TRP A N 1
ATOM 1352 C CA . TRP A 1 189 ? 15.194 0.465 -22.823 1.00 89.38 189 TRP A CA 1
ATOM 1353 C C . TRP A 1 189 ? 13.938 1.354 -22.836 1.00 89.38 189 TRP A C 1
ATOM 1355 O O . TRP A 1 189 ? 13.517 1.807 -23.896 1.00 89.38 189 TRP A O 1
ATOM 1365 N N . GLY A 1 190 ? 13.330 1.609 -21.673 1.00 87.31 190 GLY A N 1
ATOM 1366 C CA . GLY A 1 190 ? 12.234 2.564 -21.498 1.00 87.31 190 GLY A CA 1
ATOM 1367 C C . GLY A 1 190 ? 10.826 1.977 -21.603 1.00 87.31 190 GLY A C 1
ATOM 1368 O O . GLY A 1 190 ? 9.863 2.671 -21.279 1.00 87.31 190 GLY A O 1
ATOM 1369 N N . THR A 1 191 ? 10.670 0.709 -21.998 1.00 89.94 191 THR A N 1
ATOM 1370 C CA . THR A 1 191 ? 9.359 0.047 -21.946 1.00 89.94 191 THR A CA 1
ATOM 1371 C C . THR A 1 191 ? 8.861 -0.015 -20.508 1.00 89.94 191 THR A C 1
ATOM 1373 O O . THR A 1 191 ? 9.594 -0.408 -19.602 1.00 89.94 191 THR A O 1
ATOM 1376 N N . VAL A 1 192 ? 7.582 0.300 -20.312 1.00 90.56 192 VAL A N 1
ATOM 1377 C CA . VAL A 1 192 ? 6.877 0.089 -19.047 1.00 90.56 192 VAL A CA 1
ATOM 1378 C C . VAL A 1 192 ? 5.830 -1.001 -19.244 1.00 90.56 192 VAL A C 1
ATOM 1380 O O . VAL A 1 192 ? 5.028 -0.950 -20.180 1.00 90.56 192 VAL A O 1
ATOM 1383 N N . ARG A 1 193 ? 5.829 -2.001 -18.360 1.00 89.06 193 ARG A N 1
ATOM 1384 C CA . ARG A 1 193 ? 4.756 -2.997 -18.261 1.00 89.06 193 ARG A CA 1
ATOM 1385 C C . ARG A 1 193 ? 4.017 -2.828 -16.949 1.00 89.06 193 ARG A C 1
ATOM 1387 O O . ARG A 1 193 ? 4.622 -2.615 -15.905 1.00 89.06 193 ARG A O 1
ATOM 1394 N N . THR A 1 194 ? 2.701 -2.927 -17.021 1.00 88.69 194 THR A N 1
ATOM 1395 C CA . THR A 1 194 ? 1.803 -2.820 -15.874 1.00 88.69 194 THR A CA 1
ATOM 1396 C C . THR A 1 194 ? 1.115 -4.163 -15.695 1.00 88.69 194 THR A C 1
ATOM 1398 O O . THR A 1 194 ? 0.662 -4.751 -16.677 1.00 88.69 194 THR A O 1
ATOM 1401 N N . GLY A 1 195 ? 1.128 -4.669 -14.465 1.00 86.94 195 GLY A N 1
ATOM 1402 C CA . GLY A 1 195 ? 0.455 -5.909 -14.097 1.00 86.94 195 GLY A CA 1
ATOM 1403 C C . GLY A 1 195 ? -1.040 -5.699 -13.897 1.00 86.94 195 GLY A C 1
ATOM 1404 O O . GLY A 1 195 ? -1.551 -4.583 -14.007 1.00 86.94 195 GLY A O 1
ATOM 1405 N N . GLU A 1 196 ? -1.739 -6.779 -13.575 1.00 88.81 196 GLU A N 1
ATOM 1406 C CA . GLU A 1 196 ? -3.126 -6.681 -13.130 1.00 88.81 196 GLU A CA 1
ATOM 1407 C C . GLU A 1 196 ? -3.200 -6.036 -11.733 1.00 88.81 196 GLU A C 1
ATOM 1409 O O . GLU A 1 196 ? -2.309 -6.254 -10.902 1.00 88.81 196 GLU A O 1
ATOM 1414 N N . PRO A 1 197 ? -4.239 -5.228 -11.456 1.00 88.38 197 PRO A N 1
ATOM 1415 C CA . PRO A 1 197 ? -4.448 -4.671 -10.128 1.00 88.38 197 PRO A CA 1
ATOM 1416 C C . PRO A 1 197 ? -4.851 -5.769 -9.132 1.00 88.38 197 PRO A C 1
ATOM 1418 O O . PRO A 1 197 ? -5.660 -6.643 -9.443 1.00 88.38 197 PRO A O 1
ATOM 1421 N N . ALA A 1 198 ? -4.329 -5.690 -7.909 1.00 90.12 198 ALA A N 1
ATOM 1422 C CA . ALA A 1 198 ? -4.767 -6.484 -6.767 1.00 90.12 198 ALA A CA 1
ATOM 1423 C C . ALA A 1 198 ? -5.592 -5.625 -5.805 1.00 90.12 198 ALA A C 1
ATOM 1425 O O . ALA A 1 198 ? -5.135 -4.567 -5.364 1.00 90.12 198 ALA A O 1
ATOM 1426 N N . GLU A 1 199 ? -6.774 -6.109 -5.427 1.00 91.62 199 GLU A N 1
ATOM 1427 C CA . GLU A 1 199 ? -7.546 -5.537 -4.325 1.00 91.62 199 GLU A CA 1
ATOM 1428 C C . GLU A 1 199 ? -7.029 -6.090 -2.990 1.00 91.62 199 GLU A C 1
ATOM 1430 O O . GLU A 1 199 ? -6.996 -7.302 -2.767 1.00 91.62 199 GLU A O 1
ATOM 1435 N N . LEU A 1 200 ? -6.604 -5.197 -2.096 1.00 91.44 200 LEU A N 1
ATOM 1436 C CA . LEU A 1 200 ? -6.055 -5.548 -0.788 1.00 91.44 200 LEU A CA 1
ATOM 1437 C C . LEU A 1 200 ? -6.902 -4.917 0.314 1.00 91.44 200 LEU A C 1
ATOM 1439 O O . LEU A 1 200 ? -6.870 -3.702 0.504 1.00 91.44 200 LEU A O 1
ATOM 1443 N N . CYS A 1 201 ? -7.624 -5.755 1.059 1.00 92.12 201 CYS A N 1
ATOM 1444 C CA . CYS A 1 201 ? -8.541 -5.336 2.116 1.00 92.12 201 CYS A CA 1
ATOM 1445 C C . CYS A 1 201 ? -8.063 -5.764 3.502 1.00 92.12 201 CYS A C 1
ATOM 1447 O O . CYS A 1 201 ? -7.557 -6.871 3.694 1.00 92.12 201 CYS A O 1
ATOM 1449 N N . GLY A 1 202 ? -8.302 -4.917 4.499 1.00 93.88 202 GLY A N 1
ATOM 1450 C CA . GLY A 1 202 ? -8.098 -5.254 5.903 1.00 93.88 202 GLY A CA 1
ATOM 1451 C C . GLY A 1 202 ? -9.150 -4.617 6.800 1.00 93.88 202 GLY A C 1
ATOM 1452 O O . GLY A 1 202 ? -9.913 -3.751 6.376 1.00 93.88 202 GLY A O 1
ATOM 1453 N N . LYS A 1 203 ? -9.196 -5.052 8.062 1.00 95.69 203 LYS A N 1
ATOM 1454 C CA . LYS A 1 203 ? -10.121 -4.517 9.070 1.00 95.69 203 LYS A CA 1
ATOM 1455 C C . LYS A 1 203 ? -9.369 -3.835 10.193 1.00 95.69 203 LYS A C 1
ATOM 1457 O O . LYS A 1 203 ? -8.400 -4.384 10.716 1.00 95.69 203 LYS A O 1
ATOM 1462 N N . ALA A 1 204 ? -9.851 -2.666 10.599 1.00 96.56 204 ALA A N 1
ATOM 1463 C CA . ALA A 1 204 ? -9.339 -1.997 11.784 1.00 96.56 204 ALA A CA 1
ATOM 1464 C C . ALA A 1 204 ? -9.659 -2.811 13.042 1.00 96.56 204 ALA A C 1
ATOM 1466 O O . ALA A 1 204 ? -10.593 -3.620 13.064 1.00 96.56 204 ALA A O 1
ATOM 1467 N N . ALA A 1 205 ? -8.926 -2.563 14.128 1.00 96.75 205 ALA A N 1
ATOM 1468 C CA . ALA A 1 205 ? -9.196 -3.218 15.400 1.00 96.75 205 ALA A CA 1
ATOM 1469 C C . ALA A 1 205 ? -10.650 -2.960 15.822 1.00 96.75 205 ALA A C 1
ATOM 1471 O O . ALA A 1 205 ? -11.130 -1.824 15.770 1.00 96.75 205 ALA A O 1
ATOM 1472 N N . ALA A 1 206 ? -11.362 -4.019 16.216 1.00 96.56 206 ALA A N 1
ATOM 1473 C CA . ALA A 1 206 ? -12.767 -3.921 16.590 1.00 96.56 206 ALA A CA 1
ATOM 1474 C C . ALA A 1 206 ? -12.971 -2.912 17.729 1.00 96.56 206 ALA A C 1
ATOM 1476 O O . ALA A 1 206 ? -12.156 -2.817 18.653 1.00 96.56 206 ALA A O 1
ATOM 1477 N N . ALA A 1 207 ? -14.092 -2.188 17.686 1.00 95.88 207 ALA A N 1
ATOM 1478 C CA . ALA A 1 207 ? -14.501 -1.358 18.809 1.00 95.88 207 ALA A CA 1
ATOM 1479 C C . ALA A 1 207 ? -14.583 -2.204 20.090 1.00 95.88 207 ALA A C 1
ATOM 1481 O O . ALA A 1 207 ? -14.996 -3.367 20.071 1.00 95.88 207 ALA A O 1
ATOM 1482 N N . ARG A 1 208 ? -14.186 -1.619 21.220 1.00 96.25 208 ARG A N 1
ATOM 1483 C CA . ARG A 1 208 ? -14.075 -2.342 22.492 1.00 96.25 208 ARG A CA 1
ATOM 1484 C C . ARG A 1 208 ? -14.670 -1.554 23.639 1.00 96.25 208 ARG A C 1
ATOM 1486 O O . ARG A 1 208 ? -14.643 -0.326 23.650 1.00 96.25 208 ARG A O 1
ATOM 1493 N N . MET A 1 209 ? -15.177 -2.285 24.627 1.00 96.75 209 MET A N 1
ATOM 1494 C CA . MET A 1 209 ? -15.660 -1.733 25.885 1.00 96.75 209 MET A CA 1
ATOM 1495 C C . MET A 1 209 ? -14.940 -2.413 27.044 1.00 96.75 209 MET A C 1
ATOM 1497 O O . MET A 1 209 ? -14.861 -3.637 27.088 1.00 96.75 209 MET A O 1
ATOM 1501 N N . GLU A 1 210 ? -14.457 -1.633 28.006 1.00 95.88 210 GLU A N 1
ATOM 1502 C CA . GLU A 1 210 ? -13.811 -2.165 29.206 1.00 95.88 210 GLU A CA 1
ATOM 1503 C C . GLU A 1 210 ? -14.013 -1.270 30.427 1.00 95.88 210 GLU A C 1
ATOM 1505 O O . GLU A 1 210 ? -14.320 -0.084 30.320 1.00 95.88 210 GLU A O 1
ATOM 1510 N N . TRP A 1 211 ? -13.841 -1.841 31.616 1.00 94.81 211 TRP A N 1
ATOM 1511 C CA . TRP A 1 211 ? -13.937 -1.095 32.865 1.00 94.81 211 TRP A CA 1
ATOM 1512 C C . TRP A 1 211 ? -12.574 -0.533 33.258 1.00 94.81 211 TRP A C 1
ATOM 1514 O O . TRP A 1 211 ? -11.627 -1.291 33.450 1.00 94.81 21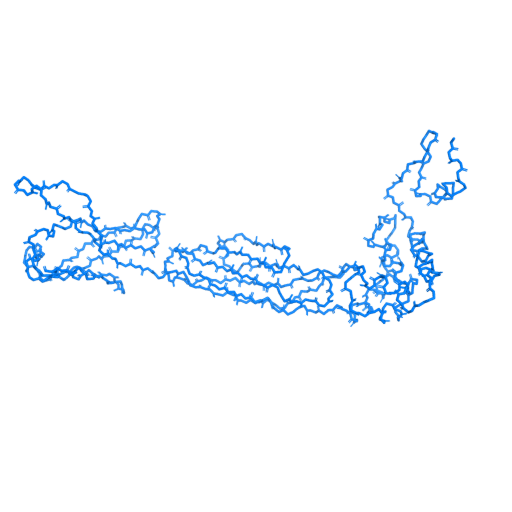1 TRP A O 1
ATOM 1524 N N . ARG A 1 212 ? -12.481 0.787 33.455 1.00 95.06 212 ARG A N 1
ATOM 1525 C CA . ARG A 1 212 ? -11.259 1.447 33.949 1.00 95.06 212 ARG A CA 1
ATOM 1526 C C . ARG A 1 212 ? -11.538 2.287 35.189 1.00 95.06 212 ARG A C 1
ATOM 1528 O O . ARG A 1 212 ? -12.657 2.774 35.381 1.00 95.06 212 ARG A O 1
ATOM 1535 N N . LYS A 1 213 ? -10.506 2.467 36.018 1.00 92.56 213 LYS A N 1
ATOM 1536 C CA . LYS A 1 213 ? -10.545 3.396 37.153 1.00 92.56 213 LYS A CA 1
ATOM 1537 C C . LYS A 1 213 ? -10.695 4.823 36.636 1.00 92.56 213 LYS A C 1
ATOM 1539 O O . LYS A 1 213 ? -10.089 5.185 35.633 1.00 92.56 213 LYS A O 1
ATOM 1544 N N . VAL A 1 214 ? -11.486 5.625 37.337 1.00 92.75 214 VAL A N 1
ATOM 1545 C CA . VAL A 1 214 ? -11.614 7.059 37.075 1.00 92.75 214 VAL A CA 1
ATOM 1546 C C . VAL A 1 214 ? -11.321 7.845 38.335 1.00 92.75 214 VAL A C 1
ATOM 1548 O O . VAL A 1 214 ? -11.805 7.512 39.418 1.00 92.75 214 VAL A O 1
ATOM 1551 N N . GLU A 1 215 ? -10.537 8.903 38.181 1.00 88.75 215 GLU A N 1
ATOM 1552 C CA . GLU A 1 215 ? -10.241 9.813 39.274 1.00 88.75 215 GLU A CA 1
ATOM 1553 C C . GLU A 1 215 ? -11.473 10.650 39.601 1.00 88.75 215 GLU A C 1
ATOM 1555 O O . GLU A 1 215 ? -12.096 11.274 38.736 1.00 88.75 215 GLU A O 1
ATOM 1560 N N . ARG A 1 216 ? -11.863 10.611 40.873 1.00 87.69 216 ARG A N 1
ATOM 1561 C CA . ARG A 1 216 ? -12.957 11.403 41.417 1.00 87.69 216 ARG A CA 1
ATOM 1562 C C . ARG A 1 216 ? -12.776 11.517 42.919 1.00 87.69 216 ARG A C 1
ATOM 1564 O O . ARG A 1 216 ? -12.474 10.526 43.583 1.00 87.69 216 ARG A O 1
ATOM 1571 N N . SER A 1 217 ? -13.009 12.710 43.454 1.00 85.50 217 SER A N 1
ATOM 1572 C CA . SER A 1 217 ? -12.940 12.951 44.892 1.00 85.50 217 SER A CA 1
ATOM 1573 C C . SER A 1 217 ? -13.894 12.031 45.651 1.00 85.50 217 SER A C 1
ATOM 1575 O O . SER A 1 217 ? -15.042 11.798 45.246 1.00 85.50 217 SER A O 1
ATOM 1577 N N . CYS A 1 218 ? -13.414 11.506 46.772 1.00 86.25 218 CYS A N 1
ATOM 1578 C CA . CYS A 1 218 ? -14.224 10.652 47.614 1.00 86.25 218 CYS A CA 1
ATOM 1579 C C . CYS A 1 218 ? -15.280 11.445 48.382 1.00 86.25 218 CYS A C 1
ATOM 1581 O O . CYS A 1 218 ? -15.026 12.578 48.794 1.00 86.25 218 CYS A O 1
ATOM 1583 N N . PRO A 1 219 ? -16.455 10.846 48.635 1.00 84.06 219 PRO A N 1
ATOM 1584 C CA . PRO A 1 219 ? -17.414 11.425 49.560 1.00 84.06 219 PRO A CA 1
ATOM 1585 C C . PRO A 1 219 ? -16.788 11.587 50.952 1.00 84.06 219 PRO A C 1
ATOM 1587 O O . PRO A 1 219 ? -15.970 10.758 51.372 1.00 84.06 219 PRO A O 1
ATOM 1590 N N . LYS A 1 220 ? -17.218 12.620 51.690 1.00 81.12 220 LYS A N 1
ATOM 1591 C CA . LYS A 1 220 ? -16.848 12.801 53.103 1.00 81.12 220 LYS A CA 1
ATOM 1592 C C . LYS A 1 220 ? -17.139 11.505 53.878 1.00 81.12 220 LYS A C 1
ATOM 1594 O O . LYS A 1 220 ? -18.217 10.933 53.739 1.00 81.12 220 LYS A O 1
ATOM 1599 N N . GLY A 1 221 ? -16.159 11.023 54.646 1.00 77.00 221 GLY A N 1
ATOM 1600 C CA . GLY A 1 221 ? -16.255 9.773 55.415 1.00 77.00 221 GLY A CA 1
ATOM 1601 C C . GLY A 1 221 ? -15.817 8.491 54.687 1.00 77.00 221 GLY A C 1
ATOM 1602 O O . GLY A 1 221 ? -15.873 7.420 55.284 1.00 77.00 221 GLY A O 1
ATOM 1603 N N . LYS A 1 222 ? -15.350 8.558 53.428 1.00 78.00 222 LYS A N 1
ATOM 1604 C CA . LYS A 1 222 ? -14.776 7.403 52.701 1.00 78.00 222 LYS A CA 1
ATOM 1605 C C . LYS A 1 222 ? -13.405 7.726 52.086 1.00 78.00 222 LYS A C 1
ATOM 1607 O O . LYS A 1 222 ? -13.305 7.810 50.867 1.00 78.00 222 LYS A O 1
ATOM 1612 N N . PRO A 1 223 ? -12.332 7.865 52.885 1.00 72.00 223 PRO A N 1
ATOM 1613 C CA . PRO A 1 223 ? -11.028 8.350 52.409 1.00 72.00 223 PRO A CA 1
ATOM 1614 C C . PRO A 1 223 ? -10.297 7.431 51.404 1.00 72.00 223 PRO A C 1
ATOM 1616 O O . PRO A 1 223 ? -9.268 7.824 50.871 1.00 72.00 223 PRO A O 1
ATOM 1619 N N . LYS A 1 224 ? -10.811 6.227 51.108 1.00 81.88 224 LYS A N 1
ATOM 1620 C CA . LYS A 1 224 ? -10.230 5.268 50.146 1.00 81.88 224 LYS A CA 1
ATOM 1621 C C . LYS A 1 224 ? -11.282 4.747 49.165 1.00 81.88 224 LYS A C 1
ATOM 1623 O O . LYS A 1 224 ? -11.613 3.563 49.153 1.00 81.88 224 LYS A O 1
ATOM 1628 N N . CYS A 1 225 ? -11.875 5.647 48.390 1.00 87.38 225 CYS A N 1
ATOM 1629 C CA . CYS A 1 225 ? -12.861 5.282 47.383 1.00 87.38 225 CYS A CA 1
ATOM 1630 C C . CYS A 1 225 ? -12.211 4.961 46.024 1.00 87.38 225 CYS A C 1
ATOM 1632 O O . CYS A 1 225 ? -11.161 5.480 45.666 1.00 87.38 225 CYS A O 1
ATOM 1634 N N . THR A 1 226 ? -12.862 4.112 45.240 1.00 90.94 226 THR A N 1
ATOM 1635 C CA . THR A 1 226 ? -12.518 3.804 43.854 1.00 90.94 226 THR A CA 1
ATOM 1636 C C . THR A 1 226 ? -13.772 3.957 43.021 1.00 90.94 226 THR A C 1
ATOM 1638 O O . THR A 1 226 ? -14.841 3.448 43.379 1.00 90.94 226 THR A O 1
ATOM 1641 N N . TYR A 1 227 ? -13.629 4.662 41.905 1.00 92.25 227 TYR A N 1
ATOM 1642 C CA . TYR A 1 227 ? -14.666 4.787 40.902 1.00 92.25 227 TYR A CA 1
ATOM 1643 C C . TYR A 1 227 ? -14.241 4.048 39.641 1.00 92.25 227 TYR A C 1
ATOM 1645 O O . TYR A 1 227 ? -13.090 4.149 39.221 1.00 92.25 227 TYR A O 1
ATOM 1653 N N . MET A 1 228 ? -15.181 3.328 39.039 1.00 93.44 228 MET A N 1
ATOM 1654 C CA . MET A 1 228 ? -14.995 2.645 37.763 1.00 93.44 228 MET A CA 1
ATOM 1655 C C . MET A 1 228 ? -15.975 3.209 36.740 1.00 93.44 228 MET A C 1
ATOM 1657 O O . MET A 1 228 ? -17.121 3.515 37.073 1.00 93.44 228 MET A O 1
ATOM 1661 N N . ALA A 1 229 ? -15.537 3.339 35.496 1.00 94.69 229 ALA A N 1
ATOM 1662 C CA . ALA A 1 229 ? -16.389 3.693 34.368 1.00 94.69 229 ALA A CA 1
ATOM 1663 C C . ALA A 1 229 ? -16.207 2.676 33.243 1.00 94.69 229 ALA A C 1
ATOM 1665 O O . ALA A 1 229 ? -15.130 2.095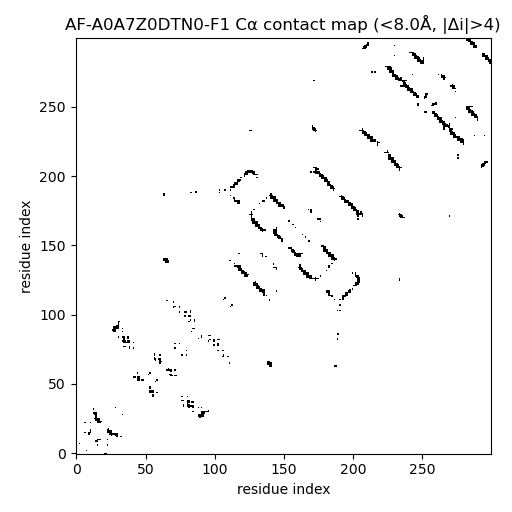 33.100 1.00 94.69 229 ALA A O 1
ATOM 1666 N N . ALA A 1 230 ? -17.256 2.491 32.444 1.00 95.56 230 ALA A N 1
ATOM 1667 C CA . ALA A 1 230 ? -17.140 1.789 31.179 1.00 95.56 230 ALA A CA 1
ATOM 1668 C C . ALA A 1 230 ? -16.529 2.762 30.163 1.00 95.56 230 ALA A C 1
ATOM 1670 O O . ALA A 1 230 ? -17.101 3.820 29.885 1.00 95.56 230 ALA A O 1
ATOM 1671 N N . TYR A 1 231 ? -15.349 2.415 29.664 1.00 96.25 231 TYR A N 1
ATOM 1672 C CA . TYR A 1 231 ? -14.664 3.081 28.566 1.00 96.25 231 TYR A CA 1
ATOM 1673 C C . TYR A 1 231 ? -14.997 2.356 27.275 1.00 96.25 231 TYR A C 1
ATOM 1675 O O . TYR A 1 231 ? -14.989 1.128 27.241 1.00 96.25 231 TYR A O 1
ATOM 1683 N N . VAL A 1 232 ? -15.284 3.126 26.234 1.00 96.44 232 VAL A N 1
ATOM 1684 C CA . VAL A 1 232 ? -15.554 2.638 24.888 1.00 96.44 232 VAL A CA 1
ATOM 1685 C C . VAL A 1 232 ? -14.566 3.298 23.939 1.00 96.44 232 VAL A C 1
ATOM 1687 O O . VAL A 1 232 ? -14.373 4.511 23.991 1.00 96.44 232 VAL A O 1
ATOM 1690 N N . GLU A 1 233 ? -13.934 2.500 23.092 1.00 96.44 233 GLU A N 1
ATOM 1691 C CA . GLU A 1 233 ? -12.951 2.951 22.109 1.00 96.44 233 GLU A CA 1
ATOM 1692 C C . GLU A 1 233 ? -13.280 2.370 20.731 1.00 96.44 233 GLU A C 1
ATOM 1694 O O . GLU A 1 233 ? -13.871 1.291 20.638 1.00 96.44 233 GLU A O 1
ATOM 1699 N N . GLY A 1 234 ? -12.872 3.075 19.672 1.00 95.25 234 GLY A N 1
ATOM 1700 C CA . GLY A 1 234 ? -13.091 2.656 18.285 1.00 95.25 234 GLY A CA 1
ATOM 1701 C C . GLY A 1 234 ? -14.435 3.115 17.716 1.00 95.25 234 GLY A C 1
ATOM 1702 O O . GLY A 1 234 ? -14.974 2.467 16.827 1.00 95.25 234 GLY A O 1
ATOM 1703 N N . LEU A 1 235 ? -15.001 4.200 18.242 1.00 95.81 235 LEU A N 1
ATOM 1704 C CA . LEU A 1 235 ? -16.222 4.819 17.719 1.00 95.81 235 LEU A CA 1
ATOM 1705 C C . LEU A 1 235 ? -15.892 5.840 16.623 1.00 95.81 235 LEU A C 1
ATOM 1707 O O . LEU A 1 235 ? -14.759 6.316 16.549 1.00 95.81 235 LEU A O 1
ATOM 1711 N N . SER A 1 236 ? -16.895 6.228 15.833 1.00 94.44 236 SER A N 1
ATOM 1712 C CA . SER A 1 236 ? -16.796 7.416 14.979 1.00 94.44 236 SER A CA 1
ATOM 1713 C C . SER A 1 236 ? -16.698 8.674 15.829 1.00 94.44 236 SER A C 1
ATOM 1715 O O . SER A 1 236 ? -17.230 8.744 16.944 1.00 94.44 236 SER A O 1
ATOM 1717 N N . ASP A 1 237 ? -16.082 9.709 15.268 1.00 94.31 237 ASP A N 1
ATOM 1718 C CA . ASP A 1 237 ? -16.004 11.007 15.927 1.00 94.31 237 ASP A CA 1
ATOM 1719 C C . ASP A 1 237 ? -17.398 11.544 16.216 1.00 94.31 237 ASP A C 1
ATOM 1721 O O . ASP A 1 237 ? -18.307 11.478 15.387 1.00 94.31 237 ASP A O 1
ATOM 1725 N N . ASN A 1 238 ? -17.573 12.073 17.427 1.00 94.00 238 ASN A N 1
ATOM 1726 C CA . ASN A 1 238 ? -18.851 12.599 17.899 1.00 94.00 238 ASN A CA 1
ATOM 1727 C C . ASN A 1 238 ? -20.012 11.587 17.929 1.00 94.00 238 ASN A C 1
ATOM 1729 O O . ASN A 1 238 ? -21.149 11.999 18.188 1.00 94.00 238 ASN A O 1
ATOM 1733 N N . GLN A 1 239 ? -19.757 10.289 17.722 1.00 95.00 239 GLN A N 1
ATOM 1734 C CA . GLN A 1 239 ? -20.791 9.262 17.749 1.00 95.00 239 GLN A CA 1
ATOM 1735 C C . GLN A 1 239 ? -21.474 9.226 19.114 1.00 95.00 239 GLN A C 1
ATOM 1737 O O . GLN A 1 239 ? -20.830 9.160 20.164 1.00 95.00 239 GLN A O 1
ATOM 1742 N N . LYS A 1 240 ? -22.805 9.243 19.095 1.00 95.69 240 LYS A N 1
ATOM 1743 C CA . LYS A 1 240 ? -23.631 9.040 20.282 1.00 95.69 240 LYS A CA 1
ATOM 1744 C C . LYS A 1 240 ? -23.962 7.568 20.437 1.00 95.69 240 LYS A C 1
ATOM 1746 O O . LYS A 1 240 ? -24.248 6.883 19.457 1.00 95.69 240 LYS A O 1
ATOM 1751 N N . LEU A 1 241 ? -23.940 7.090 21.673 1.00 94.75 241 LEU A N 1
ATOM 1752 C CA . LEU A 1 241 ? -24.226 5.701 21.982 1.00 94.75 241 LEU A CA 1
ATOM 1753 C C . LEU A 1 241 ? -24.970 5.601 23.317 1.00 94.75 241 LEU A C 1
ATOM 1755 O O . LEU A 1 241 ? -24.672 6.317 24.274 1.00 94.75 241 LEU A O 1
ATOM 1759 N N . THR A 1 242 ? -25.945 4.700 23.394 1.00 97.00 242 THR A N 1
ATOM 1760 C CA . THR A 1 242 ? -26.656 4.408 24.641 1.00 97.00 242 THR A CA 1
ATOM 1761 C C . THR A 1 242 ? -25.999 3.222 25.338 1.00 97.00 242 THR A C 1
ATOM 1763 O O . THR A 1 242 ? -26.040 2.101 24.835 1.00 97.00 242 THR A O 1
ATOM 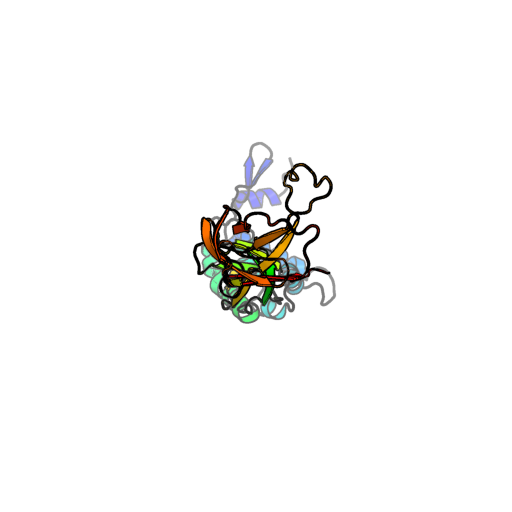1766 N N . VAL A 1 243 ? -25.408 3.456 26.512 1.00 96.44 243 VAL A N 1
ATOM 1767 C CA . VAL A 1 243 ? -24.881 2.389 27.369 1.00 96.44 243 VAL A CA 1
ATOM 1768 C C . VAL A 1 243 ? -25.965 1.940 28.330 1.00 96.44 243 VAL A C 1
ATOM 1770 O O . VAL A 1 243 ? -26.479 2.743 29.106 1.00 96.44 243 VAL A O 1
ATOM 1773 N N . THR A 1 244 ? -26.274 0.648 28.322 1.00 96.06 244 THR A N 1
ATOM 1774 C CA . THR A 1 244 ? -27.178 0.014 29.282 1.00 96.06 244 THR A CA 1
ATOM 1775 C C . THR A 1 244 ? -26.385 -0.746 30.334 1.00 96.06 244 THR A C 1
ATOM 1777 O O . THR A 1 244 ? -25.542 -1.584 30.017 1.00 96.06 244 THR A O 1
ATOM 1780 N N . TYR A 1 245 ? -26.699 -0.494 31.600 1.00 94.12 245 TYR A N 1
ATOM 1781 C CA . TYR A 1 245 ? -26.210 -1.249 32.740 1.00 94.12 245 TYR A CA 1
ATOM 1782 C C . TYR A 1 245 ? -27.247 -2.238 33.249 1.00 94.12 245 TYR A C 1
ATOM 1784 O O . TYR A 1 245 ? -28.420 -1.903 33.423 1.00 94.12 245 TYR A O 1
ATOM 1792 N N . ARG A 1 246 ? -26.766 -3.437 33.570 1.00 93.31 246 ARG A N 1
ATOM 1793 C CA . ARG A 1 246 ? -27.483 -4.495 34.287 1.00 93.31 246 ARG A CA 1
ATOM 1794 C C . ARG A 1 246 ? -26.724 -4.803 35.583 1.00 93.31 246 ARG A C 1
ATOM 1796 O O . ARG A 1 246 ? -25.826 -5.649 35.568 1.00 93.31 246 ARG A O 1
ATOM 1803 N N . PRO A 1 247 ? -26.986 -4.056 36.668 1.00 91.50 247 PRO A N 1
ATOM 1804 C CA . PRO A 1 247 ? -26.337 -4.286 37.950 1.00 91.50 247 PRO A CA 1
ATOM 1805 C C . PRO A 1 247 ? -26.987 -5.439 38.735 1.00 91.50 247 PRO A C 1
ATOM 1807 O O . PRO A 1 247 ? -28.189 -5.672 38.636 1.00 91.50 247 PRO A O 1
ATOM 1810 N N . THR A 1 248 ? -26.196 -6.127 39.558 1.00 90.06 248 THR A N 1
ATOM 1811 C CA . THR A 1 248 ? -26.653 -7.148 40.517 1.00 90.06 248 THR A CA 1
ATOM 1812 C C . THR A 1 248 ? -25.995 -6.942 41.885 1.00 90.06 248 THR A C 1
ATOM 1814 O O . THR A 1 248 ? -24.905 -6.375 41.965 1.00 90.06 248 THR A O 1
ATOM 1817 N N . GLY A 1 249 ? -26.602 -7.462 42.958 1.00 88.00 249 GLY A N 1
ATOM 1818 C CA . GLY A 1 249 ? -26.073 -7.346 44.325 1.00 88.00 249 GLY A CA 1
ATOM 1819 C C . GLY A 1 249 ? -26.280 -5.949 44.920 1.00 88.00 249 GLY A C 1
ATOM 1820 O O . GLY A 1 249 ? -27.386 -5.407 44.883 1.00 88.00 249 GLY A O 1
ATOM 1821 N N . ASP A 1 250 ? -25.211 -5.356 45.448 1.00 88.06 250 ASP A N 1
ATOM 1822 C CA . ASP A 1 250 ? -25.218 -4.023 46.066 1.00 88.06 250 ASP A CA 1
ATOM 1823 C C . ASP A 1 250 ? -25.293 -2.890 45.031 1.00 88.06 250 ASP A C 1
ATOM 1825 O O . ASP A 1 250 ? -25.563 -1.730 45.363 1.00 88.06 250 ASP A O 1
ATOM 1829 N N . PHE A 1 251 ? -25.053 -3.207 43.758 1.00 87.62 251 PHE A N 1
ATOM 1830 C CA . PHE A 1 251 ? -25.214 -2.268 42.658 1.00 87.62 251 PHE A CA 1
ATOM 1831 C C . PHE A 1 251 ? -26.693 -2.135 42.288 1.00 87.62 251 PHE A C 1
ATOM 1833 O O . PHE A 1 251 ? -27.383 -3.124 42.055 1.00 87.62 251 PHE A O 1
ATOM 1840 N N . LYS A 1 252 ? -27.190 -0.894 42.218 1.00 85.19 252 LYS A N 1
ATOM 1841 C CA . LYS A 1 252 ? -28.590 -0.586 41.896 1.00 85.19 252 LYS A CA 1
ATOM 1842 C C . LYS A 1 252 ? -28.673 0.627 40.983 1.00 85.19 252 LYS A C 1
ATOM 1844 O O . LYS A 1 252 ? -27.919 1.585 41.153 1.00 85.19 252 LYS A O 1
ATOM 1849 N N . CYS A 1 253 ? -29.620 0.597 40.054 1.00 85.56 253 CYS A N 1
ATOM 1850 C CA . CYS A 1 253 ? -30.011 1.773 39.290 1.00 85.56 253 CYS A CA 1
ATOM 1851 C C . CYS A 1 253 ? -30.931 2.684 40.122 1.00 85.56 253 CYS A C 1
ATOM 1853 O O . CYS A 1 253 ? -31.581 2.242 41.078 1.00 85.56 253 CYS A O 1
ATOM 1855 N N . ALA A 1 254 ? -31.007 3.963 39.746 1.00 79.69 254 ALA A N 1
ATOM 1856 C CA . ALA A 1 254 ? -31.942 4.905 40.356 1.00 79.69 254 ALA A CA 1
ATOM 1857 C C . ALA A 1 254 ? -33.393 4.398 40.235 1.00 79.69 254 ALA A C 1
ATOM 1859 O O . ALA A 1 254 ? -33.773 3.788 39.232 1.00 79.69 254 ALA A O 1
ATOM 1860 N N . GLY A 1 255 ? -34.199 4.614 41.278 1.00 77.75 255 GLY A N 1
ATOM 1861 C CA . GLY A 1 255 ? -35.596 4.168 41.309 1.00 77.75 255 GLY A CA 1
ATOM 1862 C C . GLY A 1 255 ? -35.795 2.646 41.381 1.00 77.75 255 GLY A C 1
ATOM 1863 O O . GLY A 1 255 ? -36.860 2.173 41.009 1.00 77.75 255 GLY A O 1
ATOM 1864 N N . LYS A 1 256 ? -34.788 1.874 41.833 1.00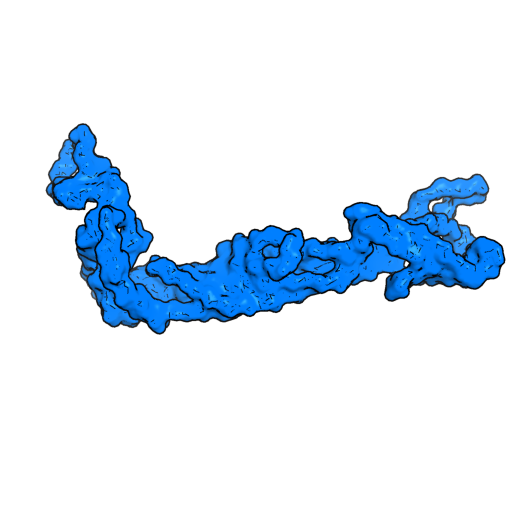 74.50 256 LYS A N 1
ATOM 1865 C CA . LYS A 1 256 ? -34.833 0.398 41.969 1.00 74.50 256 LYS A CA 1
ATOM 1866 C C . LYS A 1 256 ? -35.136 -0.357 40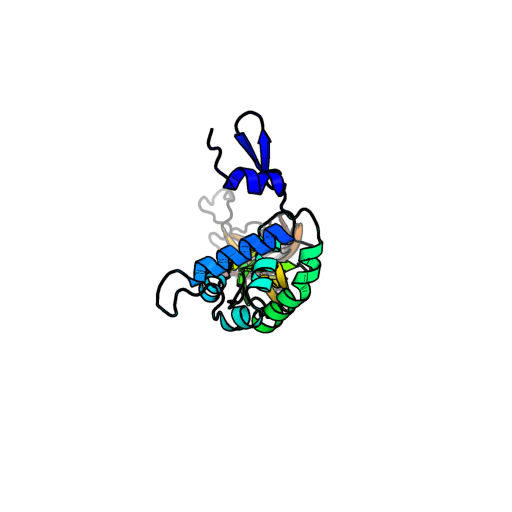.659 1.00 74.50 256 LYS A C 1
ATOM 1868 O O . LYS A 1 256 ? -35.631 -1.480 40.697 1.00 74.50 256 LYS A O 1
ATOM 1873 N N . LYS A 1 257 ? -34.825 0.231 39.500 1.00 82.44 257 LYS A N 1
ATOM 1874 C CA . LYS A 1 257 ? -34.998 -0.432 38.198 1.00 82.44 257 LYS A CA 1
ATOM 1875 C C . LYS A 1 257 ? -33.955 -1.546 37.992 1.00 82.44 257 LYS A C 1
ATOM 1877 O O . LYS A 1 257 ? -32.819 -1.387 38.448 1.00 82.44 257 LYS A O 1
ATOM 1882 N N . PRO A 1 258 ? -34.300 -2.637 37.279 1.00 84.75 258 PRO A N 1
ATOM 1883 C CA . PRO A 1 258 ? -33.358 -3.719 36.969 1.00 84.75 258 PRO A CA 1
ATOM 1884 C C . PRO A 1 258 ? -32.270 -3.293 35.971 1.00 84.75 258 PRO A C 1
ATOM 1886 O O . PRO A 1 258 ? -31.211 -3.911 35.900 1.00 84.75 258 PRO A O 1
ATOM 1889 N N . THR A 1 259 ? -32.519 -2.230 35.203 1.00 91.31 259 THR A N 1
ATOM 1890 C CA . THR A 1 259 ? -31.595 -1.662 34.222 1.00 91.31 259 THR A CA 1
ATOM 1891 C C . THR A 1 259 ? -31.593 -0.142 34.283 1.00 91.31 259 THR A C 1
ATOM 1893 O O . THR A 1 259 ? -32.576 0.493 34.674 1.00 91.31 259 THR A O 1
ATOM 1896 N N . CYS A 1 260 ? -30.475 0.451 33.878 1.00 91.75 260 CYS A N 1
ATOM 1897 C CA . CYS A 1 260 ? -30.358 1.885 33.654 1.00 91.75 260 CYS A CA 1
ATOM 1898 C C . CYS A 1 260 ? -29.576 2.129 32.374 1.00 91.75 260 CYS A C 1
ATOM 1900 O O . CYS A 1 260 ? -28.590 1.447 32.114 1.00 91.75 260 CYS A O 1
ATOM 1902 N N . SER A 1 261 ? -30.020 3.110 31.598 1.00 93.88 261 SER A N 1
ATOM 1903 C CA . SER A 1 261 ? -29.374 3.509 30.355 1.00 93.88 261 SER A CA 1
ATOM 1904 C C . SER A 1 261 ? -28.930 4.956 30.450 1.00 93.88 261 SER A C 1
ATOM 1906 O O . SER A 1 261 ? -29.596 5.769 31.093 1.00 93.88 261 SER A O 1
ATOM 1908 N N . LEU A 1 262 ? -27.811 5.272 29.813 1.00 94.12 262 LEU A N 1
ATOM 1909 C CA . LEU A 1 262 ? -27.321 6.635 29.683 1.00 94.12 262 LEU A CA 1
ATOM 1910 C C . LEU A 1 262 ? -26.698 6.834 28.303 1.00 94.12 262 LEU A C 1
ATOM 1912 O O . LEU A 1 262 ? -26.083 5.919 27.755 1.00 94.12 262 LEU A O 1
ATOM 1916 N N . GLU A 1 263 ? -26.870 8.025 27.743 1.00 96.44 263 GLU A N 1
ATOM 1917 C CA . GLU A 1 263 ? -26.218 8.412 26.496 1.00 96.44 263 GLU A CA 1
ATOM 1918 C C . GLU A 1 263 ? -24.806 8.922 26.799 1.00 96.44 263 GLU A C 1
ATOM 1920 O O . GLU A 1 263 ? -24.610 9.740 27.701 1.00 96.44 263 GLU A O 1
ATOM 1925 N N . ILE A 1 264 ? -23.822 8.430 26.050 1.00 95.62 264 ILE A N 1
ATOM 1926 C CA . ILE A 1 264 ? -22.479 9.005 25.989 1.00 95.62 264 ILE A CA 1
ATOM 1927 C C . ILE A 1 264 ? -22.165 9.406 24.557 1.00 95.62 264 ILE A C 1
ATOM 1929 O O . ILE A 1 264 ? -22.707 8.848 23.603 1.00 95.62 264 ILE A O 1
ATOM 1933 N N . LYS A 1 265 ? -21.272 10.379 24.419 1.00 96.44 265 LYS A N 1
ATOM 1934 C CA . LYS A 1 265 ? -20.786 10.870 23.137 1.00 96.44 265 LYS A CA 1
ATOM 1935 C C . LYS A 1 265 ? -19.282 10.629 23.057 1.00 96.44 265 LYS A C 1
ATOM 1937 O O . LYS A 1 265 ? -18.578 10.899 24.031 1.00 96.44 265 LYS A O 1
ATOM 1942 N N . ALA A 1 266 ? -18.818 10.111 21.926 1.00 96.31 266 ALA A N 1
ATOM 1943 C CA . ALA A 1 266 ? -17.401 9.998 21.629 1.00 96.31 266 ALA A CA 1
ATOM 1944 C C . ALA A 1 266 ? -16.767 11.381 21.437 1.00 96.31 266 ALA A C 1
ATOM 1946 O O . ALA A 1 266 ? -17.406 12.303 20.923 1.00 96.31 266 ALA A O 1
ATOM 1947 N N . ASP A 1 267 ? -15.516 11.522 21.857 1.00 94.94 267 ASP A N 1
ATOM 1948 C CA . ASP A 1 267 ? -14.680 12.667 21.518 1.00 94.94 267 ASP A CA 1
ATOM 1949 C C . ASP A 1 267 ? -14.217 12.610 20.047 1.00 94.94 267 ASP A C 1
ATOM 1951 O O . ASP A 1 267 ? -14.600 11.716 19.287 1.00 94.94 267 ASP A O 1
ATOM 1955 N N . GLY A 1 268 ? -13.402 13.585 19.634 1.00 92.31 268 GLY A N 1
ATOM 1956 C CA . GLY A 1 268 ? -12.796 13.623 18.296 1.00 92.31 268 GLY A CA 1
ATOM 1957 C C . GLY A 1 268 ? -11.704 12.574 18.062 1.00 92.31 268 GLY A C 1
ATOM 1958 O O . GLY A 1 268 ? -11.055 12.609 17.029 1.00 92.31 268 GLY A O 1
ATOM 1959 N N . ASN A 1 269 ? -11.471 11.677 19.023 1.00 93.25 269 ASN A N 1
ATOM 1960 C CA . ASN A 1 269 ? -10.591 10.525 18.868 1.00 93.25 269 ASN A CA 1
ATOM 1961 C C . ASN A 1 269 ? -11.391 9.218 18.838 1.00 93.25 269 ASN A C 1
ATOM 1963 O O . ASN A 1 269 ? -10.789 8.144 18.861 1.00 93.25 269 ASN A O 1
ATOM 1967 N N . GLY A 1 270 ? -12.728 9.259 18.811 1.00 95.00 270 GLY A N 1
ATOM 1968 C CA . GLY A 1 270 ? -13.566 8.060 18.825 1.00 95.00 270 GLY A CA 1
ATOM 1969 C C . GLY A 1 270 ? -13.607 7.342 20.179 1.00 95.00 270 GLY A C 1
ATOM 1970 O O . GLY A 1 270 ? -13.879 6.138 20.236 1.00 95.00 270 GLY A O 1
ATOM 1971 N N . LYS A 1 271 ? -13.305 8.049 21.277 1.00 96.19 271 LYS A N 1
ATOM 1972 C CA . LYS A 1 271 ? -13.320 7.505 22.641 1.00 96.19 271 LYS A CA 1
ATOM 1973 C C . LYS A 1 271 ? -14.475 8.091 23.435 1.00 96.19 271 LYS A C 1
ATOM 1975 O O . LYS A 1 271 ? -14.730 9.289 23.408 1.00 96.19 271 LYS A O 1
ATOM 1980 N N . ALA A 1 272 ? -15.163 7.251 24.194 1.00 96.31 272 ALA A N 1
ATOM 1981 C CA . ALA A 1 272 ? -16.243 7.666 25.076 1.00 96.31 272 ALA A CA 1
ATOM 1982 C C . ALA A 1 272 ? -16.100 6.993 26.440 1.00 96.31 272 ALA A C 1
ATOM 1984 O O . ALA A 1 272 ? -15.527 5.912 26.576 1.00 96.31 272 ALA A O 1
ATOM 1985 N N . ARG A 1 273 ? -16.660 7.614 27.476 1.00 95.56 273 ARG A N 1
ATOM 1986 C CA . ARG A 1 273 ? -16.765 6.980 28.790 1.00 95.56 273 ARG A CA 1
ATOM 1987 C C . ARG A 1 273 ? -18.057 7.353 29.478 1.00 95.56 273 ARG A C 1
ATOM 1989 O O . ARG A 1 273 ? -18.571 8.458 29.323 1.00 95.56 273 ARG A O 1
ATOM 1996 N N . THR A 1 274 ? -18.538 6.444 30.304 1.00 93.88 274 THR A N 1
ATOM 1997 C CA . THR A 1 274 ? -19.673 6.697 31.185 1.00 93.88 274 THR A CA 1
ATOM 1998 C C . THR A 1 274 ? -19.264 7.502 32.424 1.00 93.88 274 THR A C 1
ATOM 2000 O O . THR A 1 274 ? -18.082 7.533 32.785 1.00 93.88 274 THR A O 1
ATOM 2003 N N . PRO A 1 275 ? -20.221 8.099 33.158 1.00 90.62 275 PRO A N 1
ATOM 2004 C CA . PRO A 1 275 ? -19.957 8.631 34.489 1.00 90.62 275 PRO A CA 1
ATOM 2005 C C . PRO A 1 275 ? -19.367 7.565 35.425 1.00 90.62 275 PRO A C 1
ATOM 2007 O O . PRO A 1 275 ? -19.740 6.391 35.369 1.00 90.62 275 PRO A O 1
ATOM 2010 N N . GLY A 1 276 ? -18.454 7.979 36.307 1.00 89.31 276 GLY A N 1
ATOM 2011 C CA . GLY A 1 276 ? -17.813 7.082 37.268 1.00 89.31 276 GLY A CA 1
ATOM 2012 C C . GLY A 1 276 ? -18.778 6.567 38.333 1.00 89.31 276 GLY A C 1
ATOM 2013 O O . GLY A 1 276 ? -19.433 7.361 39.015 1.00 89.31 276 GLY A O 1
ATOM 2014 N N . GLN A 1 277 ? -18.805 5.249 38.529 1.00 87.81 277 GLN A N 1
ATOM 2015 C CA . GLN A 1 277 ? -19.575 4.577 39.571 1.00 87.81 277 GLN A CA 1
ATOM 2016 C C . GLN A 1 277 ? -18.695 4.202 40.761 1.00 87.81 277 GLN A C 1
ATOM 2018 O O . GLN A 1 277 ? -17.646 3.589 40.591 1.00 87.81 277 GLN A O 1
ATOM 2023 N N . LEU A 1 278 ? -19.136 4.544 41.976 1.00 88.25 278 LEU A N 1
ATOM 2024 C CA . LEU A 1 278 ? -18.455 4.143 43.209 1.00 88.25 278 LEU A CA 1
ATOM 2025 C C . LEU A 1 278 ? -18.582 2.627 43.396 1.00 88.25 278 LEU A C 1
ATOM 2027 O O . LEU A 1 278 ? -19.710 2.132 43.531 1.00 88.25 278 LEU A O 1
ATOM 2031 N N . VAL A 1 279 ? -17.446 1.928 43.456 1.00 89.38 279 VAL A N 1
ATOM 2032 C CA . VAL A 1 279 ? -17.379 0.464 43.636 1.00 89.38 279 VAL A CA 1
ATOM 2033 C C . VAL A 1 279 ? -16.876 0.041 45.019 1.00 89.38 279 VAL A C 1
ATOM 2035 O O . VAL A 1 279 ? -17.117 -1.084 45.439 1.00 89.38 279 VAL A O 1
ATOM 2038 N N . THR A 1 280 ? -16.225 0.934 45.770 1.00 87.06 280 THR A N 1
ATOM 2039 C CA . THR A 1 280 ? -15.700 0.613 47.107 1.00 87.06 280 THR A CA 1
ATOM 2040 C C . THR A 1 280 ? -16.788 0.123 48.056 1.00 87.06 280 THR A C 1
ATOM 2042 O O . THR A 1 280 ? -17.766 0.835 48.309 1.00 87.06 280 THR A O 1
ATOM 2045 N N . GLY A 1 281 ? -16.560 -1.058 48.637 1.00 83.00 281 GLY A N 1
ATOM 2046 C CA . GLY A 1 281 ? -17.443 -1.668 49.630 1.00 83.00 281 GLY A CA 1
ATOM 2047 C C . GLY A 1 281 ? -18.749 -2.218 49.057 1.00 83.00 281 GLY A C 1
ATOM 2048 O O . GLY A 1 281 ? -19.687 -2.402 49.823 1.00 83.00 281 GLY A O 1
ATOM 2049 N N . LYS A 1 282 ? -18.834 -2.437 47.738 1.00 85.25 282 LYS A N 1
ATOM 2050 C CA . LYS A 1 282 ? -19.989 -3.061 47.082 1.00 85.25 282 LYS A CA 1
ATOM 2051 C C . LYS A 1 282 ? -19.643 -4.456 46.581 1.00 85.25 282 LYS A C 1
ATOM 2053 O O . LYS A 1 282 ? -18.618 -4.631 45.929 1.00 85.25 282 LYS A O 1
ATOM 2058 N N . LYS A 1 283 ? -20.543 -5.405 46.822 1.00 86.31 283 LYS A N 1
ATOM 2059 C CA . LYS A 1 283 ? -20.523 -6.757 46.265 1.00 86.31 283 LYS A CA 1
ATOM 2060 C C . LYS A 1 283 ? -21.502 -6.869 45.098 1.00 86.31 283 LYS A C 1
ATOM 2062 O O . LYS A 1 283 ? -22.589 -6.296 45.132 1.00 86.31 283 LYS A O 1
ATOM 2067 N N . GLY A 1 284 ? -21.153 -7.633 44.070 1.00 88.06 284 GLY A N 1
ATOM 2068 C CA . GLY A 1 284 ? -22.016 -7.907 42.926 1.00 88.06 284 GLY A CA 1
ATOM 2069 C C . GLY A 1 284 ? -21.326 -7.696 41.583 1.00 88.06 284 GLY A C 1
ATOM 2070 O O . GLY A 1 284 ? -20.119 -7.843 41.446 1.00 88.06 284 GLY A O 1
ATOM 2071 N N . LYS A 1 285 ? -22.109 -7.407 40.545 1.00 91.00 285 LYS A N 1
ATOM 2072 C CA . LYS A 1 285 ? -21.607 -7.312 39.168 1.00 91.00 285 LYS A CA 1
ATOM 2073 C C . LYS A 1 285 ? -22.294 -6.153 38.473 1.00 91.00 285 LYS A C 1
ATOM 2075 O O . LYS A 1 285 ? -23.456 -5.864 38.757 1.00 91.00 285 LYS A O 1
ATOM 2080 N N . ILE A 1 286 ? -21.601 -5.518 37.535 1.00 91.81 286 ILE A N 1
ATOM 2081 C CA . ILE A 1 286 ? -22.237 -4.603 36.586 1.00 91.81 286 ILE A CA 1
ATOM 2082 C C . ILE A 1 286 ? -21.876 -5.066 35.186 1.00 91.81 286 ILE A C 1
ATOM 2084 O O . ILE A 1 286 ? -20.708 -5.050 34.802 1.00 91.81 286 ILE A O 1
ATOM 2088 N N . VAL A 1 287 ? -22.883 -5.455 34.410 1.00 94.50 287 VAL A N 1
ATOM 2089 C CA . VAL A 1 287 ? -22.716 -5.662 32.972 1.00 94.50 287 VAL A CA 1
ATOM 2090 C C . VAL A 1 287 ? -23.074 -4.360 32.270 1.00 94.50 287 VAL A C 1
ATOM 2092 O O . VAL A 1 287 ? -24.209 -3.899 32.381 1.00 94.50 287 VAL A O 1
ATOM 2095 N N . ALA A 1 288 ? -22.109 -3.769 31.575 1.00 95.62 288 ALA A N 1
ATOM 2096 C CA . ALA A 1 288 ? -22.321 -2.678 30.636 1.00 95.62 288 ALA A CA 1
ATOM 2097 C C . ALA A 1 288 ? -22.445 -3.250 29.224 1.00 95.62 288 ALA A C 1
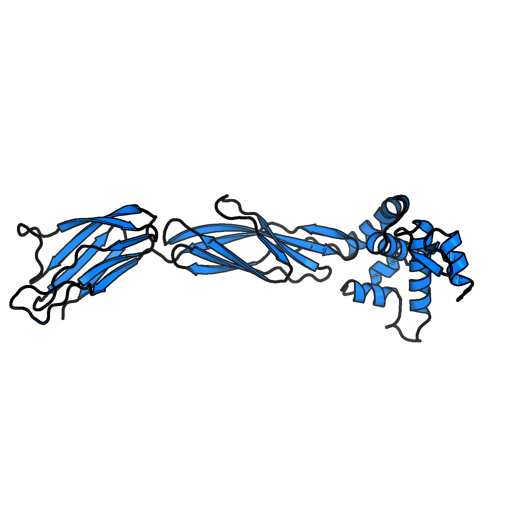ATOM 2099 O O . ALA A 1 288 ? -21.689 -4.151 28.857 1.00 95.62 288 ALA A O 1
ATOM 2100 N N . SER A 1 289 ? -23.390 -2.736 28.444 1.00 96.25 289 SER A N 1
ATOM 2101 C CA . SER A 1 289 ? -23.560 -3.114 27.044 1.00 96.25 289 SER A CA 1
ATOM 2102 C C . SER A 1 289 ? -23.984 -1.934 26.187 1.00 96.25 289 SER A C 1
ATOM 2104 O O . SER A 1 289 ? -24.756 -1.092 26.649 1.00 96.25 289 SER A O 1
ATOM 2106 N N . ALA A 1 290 ? -23.545 -1.925 24.934 1.00 94.44 290 ALA A N 1
ATOM 2107 C CA . ALA A 1 290 ? -24.042 -1.017 23.915 1.00 94.44 290 ALA A CA 1
ATOM 2108 C C . ALA A 1 290 ? -23.880 -1.607 22.513 1.00 94.44 290 ALA A C 1
ATOM 2110 O O . ALA A 1 290 ? -22.761 -1.853 22.066 1.00 94.44 290 ALA A O 1
ATOM 2111 N N . GLY A 1 291 ? -24.996 -1.843 21.821 1.00 89.50 291 GLY A N 1
ATOM 2112 C CA . GLY A 1 291 ? -24.974 -2.645 20.598 1.00 89.50 291 GLY A CA 1
ATOM 2113 C C . GLY A 1 291 ? -24.347 -4.017 20.869 1.00 89.50 291 GLY A C 1
ATOM 2114 O O . GLY A 1 291 ? -24.747 -4.702 21.812 1.00 89.50 291 GLY A O 1
ATOM 2115 N N . SER A 1 292 ? -23.338 -4.387 20.079 1.00 90.38 292 SER A N 1
ATOM 2116 C CA . SER A 1 292 ? -22.546 -5.614 20.252 1.00 90.38 292 SER A CA 1
ATOM 2117 C C . SER A 1 292 ? -21.478 -5.523 21.352 1.00 90.38 292 SER A C 1
ATOM 2119 O O . SER A 1 292 ? -20.951 -6.549 21.781 1.00 90.38 292 SER A O 1
ATOM 2121 N N . LEU A 1 293 ? -21.160 -4.320 21.841 1.00 95.50 293 LEU A N 1
ATOM 2122 C CA . LEU A 1 293 ? -20.129 -4.118 22.855 1.00 95.50 293 LEU A CA 1
ATOM 2123 C C . LEU A 1 293 ? -20.635 -4.524 24.234 1.00 95.50 293 LEU A C 1
ATOM 2125 O O . LEU A 1 293 ? -21.752 -4.178 24.630 1.00 95.50 293 LEU A O 1
ATOM 2129 N N . LYS A 1 294 ? -19.787 -5.211 25.003 1.00 95.56 294 LYS A N 1
ATOM 2130 C CA . LYS A 1 294 ? -20.116 -5.659 26.355 1.00 95.56 294 LYS A CA 1
ATOM 2131 C C . LYS A 1 294 ? -18.877 -5.707 27.237 1.00 95.56 294 LYS A C 1
ATOM 2133 O O . LYS A 1 294 ? -17.854 -6.248 26.840 1.00 95.56 294 LYS A O 1
ATOM 2138 N N . ALA A 1 295 ? -19.012 -5.228 28.469 1.00 95.88 295 ALA A N 1
ATOM 2139 C CA . ALA A 1 295 ? -17.991 -5.354 29.500 1.00 95.88 295 ALA A CA 1
ATOM 2140 C C . ALA A 1 295 ? -18.627 -5.700 30.844 1.00 95.88 295 ALA A C 1
ATOM 2142 O O . ALA A 1 295 ? -19.592 -5.066 31.277 1.00 95.88 295 ALA A O 1
ATOM 2143 N N . THR A 1 296 ? -18.061 -6.675 31.549 1.00 94.31 296 THR A N 1
ATOM 2144 C CA . THR A 1 296 ? -18.511 -7.035 32.900 1.00 94.31 296 THR A CA 1
ATOM 2145 C C . THR A 1 296 ? -17.497 -6.527 33.906 1.00 94.31 296 THR A C 1
ATOM 2147 O O . THR A 1 296 ? -16.320 -6.843 33.787 1.00 94.31 296 THR A O 1
ATOM 2150 N N . TYR A 1 297 ? -17.947 -5.748 34.887 1.00 89.19 297 TYR A N 1
ATOM 2151 C CA . TYR A 1 297 ? -17.152 -5.428 36.063 1.00 89.19 297 TYR A CA 1
ATOM 2152 C C . TYR A 1 297 ? -17.310 -6.582 37.055 1.00 89.19 297 TYR A C 1
ATOM 2154 O O . TYR A 1 297 ? -18.424 -6.781 37.561 1.00 89.19 297 TYR A O 1
ATOM 2162 N N . PRO A 1 298 ? -16.251 -7.363 37.319 1.00 71.12 298 PRO A N 1
ATOM 2163 C CA . PRO A 1 298 ? -16.281 -8.342 38.387 1.00 71.12 298 PRO A CA 1
ATOM 2164 C C . PRO A 1 298 ? -16.092 -7.601 39.716 1.00 71.12 298 PRO A C 1
ATOM 2166 O O . PRO A 1 298 ? -15.100 -6.894 39.885 1.00 71.12 298 PRO A O 1
ATOM 2169 N N . SER A 1 299 ? -17.015 -7.752 40.668 1.00 66.19 299 SER A N 1
ATOM 2170 C CA . SER A 1 299 ? -16.626 -7.577 42.068 1.00 66.19 299 SER A CA 1
ATOM 2171 C C . SER A 1 299 ? -16.204 -8.937 42.613 1.00 66.19 299 SER A C 1
ATOM 2173 O O . SER A 1 299 ? -16.908 -9.935 42.439 1.00 66.19 299 SER A O 1
ATOM 2175 N N . SER A 1 300 ? -15.036 -8.951 43.248 1.00 53.34 300 SER A N 1
ATOM 2176 C CA . SER A 1 300 ? -14.672 -9.906 44.297 1.00 53.34 300 SER A CA 1
ATOM 2177 C C . SER A 1 300 ? -15.560 -9.721 45.526 1.00 53.34 300 SER A C 1
ATOM 2179 O O . SER A 1 300 ? -15.970 -8.557 45.764 1.00 53.34 300 SER A O 1
#

Sequence (300 aa):
VVDDERSTGLAKAGVVAKTGSGFSYTGEWPSALGSQWYAELLDCADGSHNGDSASWSMQVAKAWTLDDPRCLREVGRPAIAGVLAVTNLRLADEELAAKNVAAITALDTCYARPPEAPSGATAAGYREVTLRITAPTVAAGIPAIDIALDDGAAQPASGEGPELTYILPVATGGAEACVQATTKVTYAWGTVRTGEPAELCGKAAAARMEWRKVERSCPKGKPKCTYMAAYVEGLSDNQKLTVTYRPTGDFKCAGKKPTCSLEIKADGNGKARTPGQLVTGKKGKIVASAGSLKATYPSS

Nearest PDB structures (foldseek):
  6tpu-assembly2_B  TM=3.575E-01  e=5.660E-04  Homo sapiens
  6rpx-assembly1_A  TM=3.436E-01  e=1.153E-03  Mus musculus
  3s98-assembly1_A  TM=3.040E-01  e=1.435E-03  Homo sapiens
  5ecj-assembly2_F  TM=4.796E-01  e=1.679E-01  Homo sapiens
  5l2h-assembly4_D  TM=5.323E-01  e=5.597E-01  synthetic construct

pLDDT: mean 84.46, std 12.41, range [35.34, 97.0]

Organism: NCBI:txid860243

Foldseek 3Di:
DPPPVVVVVCCVQVQWPDDPPRIHGPQAGALVVQLVVQLVVQVVQCVPDDDPCRHSLNVVCVVFLAPDSVLVVVLHSSLVSLLCSVLPGHHPDCPSVVVNPVVVVSCCVPFNDAFAEWDWDWDAAFQKIKIKIFGDDGSGAFKKKWKDAPPPPDDTDIDGDGIDIDMGGHQFAFDKGKIWMKMWGATSSGDIHIHDTDIDMDGHHHKAKEKDWDDDDDDPPCRDWTWIKIKIGGHGAFDKWKKKKQWDFQDADPPRDRMDIDIWTAHNRRMTIDPTDTDPPTATKIWIDTDPYIYIDHDD

Solvent-accessible surface area (backbone atoms only — not comparable to full-atom values): 16270 Å² total; per-residue (Å²): 118,90,82,45,72,67,59,54,51,38,35,76,62,55,36,25,42,81,52,91,87,46,74,41,77,62,75,38,31,50,40,70,57,38,22,47,51,38,33,53,52,41,53,54,34,51,74,55,63,100,54,93,85,35,39,36,42,50,54,50,19,58,75,43,49,38,91,66,33,65,61,53,60,73,63,25,64,66,43,52,12,36,44,52,24,62,70,74,43,53,55,72,52,68,68,53,60,68,65,29,50,63,44,52,50,53,48,35,73,73,65,62,58,64,43,58,48,36,48,71,50,66,44,58,33,89,27,18,24,38,37,42,35,34,48,59,90,68,76,49,40,50,57,31,37,40,37,51,62,83,73,80,83,67,80,73,49,73,38,78,46,60,61,44,79,48,77,46,80,45,68,29,20,50,42,74,52,62,36,34,32,28,22,35,32,42,34,80,86,69,53,72,30,62,24,54,71,25,81,48,70,34,42,12,33,62,49,45,40,41,74,41,82,42,95,69,87,56,61,92,95,39,98,79,63,47,26,38,20,51,34,37,39,33,40,34,62,59,39,74,45,59,42,36,36,43,46,35,75,69,42,73,36,82,91,78,37,73,54,44,73,46,80,38,55,20,39,90,79,8,40,29,59,51,79,66,41,82,47,63,98,46,46,40,38,38,36,40,33,41,90,92,37,57,30,73,46,81,47,118

Secondary structure (DSSP, 8-state):
----HHHHHHHHTTSEEEETTEEEE-S-B-HHHHHHHHHHHHHHHHTS-SSTT--HHHHHHHHTT-S--HHHHHH-HHHHHHHHHHHHS-BS-SHHHHHTHHHHHHHHHHH--PPPPPEEEEEEETTEEEEEEEPPP-SSSEEEEEEE-SSSSS--EEEESSEEEEEEE-SSTT-EEEEEEEEEEE-TTS-EEE---EEEEEEPPPPEEEEEEE--PPPTT-SS--EEEEEEESPPTT-EEEEEEEEEET---GGG-S-EEEEEE--TTSEEEPPPEE-TT--EEEEEEETTEEEEEE--

Mean predicted aligned error: 10.55 Å